Protein AF-A0A9Q0N3Y9-F1 (afdb_monomer)

Secondary structure (DSSP, 8-state):
-HHHHHHHHHHHHHHHHHHHHHHHHHHHHHHHHHHHHHHHHHHHHHHHHHHHHHS-HHHHHHHHHHHHHHHHTT-----S----TT--HHHHHHHHHHHHT----GGG-S---PPPGGG----GGGGGGGG-EEE-SSSEEEEEETT--GGG-EEEEEEEEETTEEEEEEEEE---SSS---EEEEEE---

Organism: NCBI:txid35572

Nearest PDB structures (foldseek):
  7av6-assembly1_A-2  TM=4.000E-01  e=1.308E+00  Halorhodospira halophila
  3nff-assembly1_A  TM=1.942E-01  e=1.500E-01  Nakaseomyces glabratus
  3nfg-assembly3_E  TM=2.025E-01  e=5.499E-01  Nakaseomyces glabratus

Solvent-accessible surface area (backbone atoms only — not comparable to full-atom values): 11941 Å² total; per-residue (Å²): 119,67,70,63,53,53,55,51,51,51,57,51,49,55,52,49,51,61,48,52,54,52,52,52,51,53,53,50,53,53,47,54,54,49,54,54,50,50,55,54,48,54,52,51,51,53,52,50,52,52,47,61,70,64,62,49,60,67,63,53,50,53,49,49,54,50,51,50,51,63,66,45,74,82,59,83,86,80,77,91,71,79,88,62,87,94,62,57,68,66,61,54,51,49,51,50,29,61,72,73,67,47,92,72,58,72,88,76,53,92,76,87,77,82,80,55,85,87,68,68,66,62,57,75,82,58,71,54,51,84,57,50,40,82,44,68,94,63,68,44,43,28,47,37,35,68,77,58,52,63,86,68,40,43,78,47,72,49,77,49,75,57,100,87,49,76,49,76,50,78,47,81,46,82,59,75,101,76,76,93,44,78,48,78,49,80,46,75,64,83,129

Mean predicted aligned error: 19.79 Å

Sequence (191 aa):
MTDFENRMTLMVNDKIAGVEDKVILQVQEQKQVFDKRMDDLEKQINVANAIYANSSTESTDNRIDELERVVRMNELVLSGVPNVVNERLIDILTSIFKAIGFPGNADQIENYFRMPASKNKIPDYYKDAPHFRRIGDGPEYRLEIPHAKLDFTGTYSVIATNCYGEAKAIISLQIYAKGMFFILIVIRIIE

pLDDT: mean 73.19, std 12.37, range [45.22, 94.75]

InterPro domains:
  IPR036179 Immunoglobulin-like domain superfamily [SSF48726] (130-179)

Radius of gyration: 37.02 Å; Cα contacts (8 Å, |Δi|>4): 107; chains: 1; bounding box: 88×34×112 Å

Foldseek 3Di:
DPVVVVVVVVVVVVVVVVVVVVVVVVVVVVVVVVVVVVVVVVVVVVVVVVVVVVPDPPVVVVVVVVVVVVVCPPPDDDPPQDDDPPDDVQVVVQVVCVVVVPPDHSVVDPDDDDDDPVPPPPPVLCVCVVQWDWDDPDQKIKTKRAFDDQSPQAKDKDWDDDPVGIDIDIDGDGDDPDDTDIDMDIDGDDD

Structure (mmCIF, N/CA/C/O backbone):
data_AF-A0A9Q0N3Y9-F1
#
_entry.id   AF-A0A9Q0N3Y9-F1
#
loop_
_atom_site.group_PDB
_atom_site.id
_atom_site.type_symbol
_atom_site.label_atom_id
_atom_site.label_alt_id
_atom_site.label_comp_id
_atom_site.label_asym_id
_atom_site.label_entity_id
_atom_site.label_seq_id
_atom_site.pdbx_PDB_ins_code
_atom_site.Cartn_x
_atom_site.Cartn_y
_atom_site.Cartn_z
_atom_site.occupancy
_atom_site.B_iso_or_equiv
_atom_site.auth_seq_id
_atom_site.auth_comp_id
_atom_site.auth_asym_id
_atom_site.auth_atom_id
_atom_site.pdbx_PDB_model_num
ATOM 1 N N . MET A 1 1 ? -51.434 -18.236 76.044 1.00 58.72 1 MET A N 1
ATOM 2 C CA . MET A 1 1 ? -50.026 -17.980 75.661 1.00 58.72 1 MET A CA 1
ATOM 3 C C . MET A 1 1 ? -49.887 -17.645 74.179 1.00 58.72 1 MET A C 1
ATOM 5 O O . MET A 1 1 ? -49.163 -16.717 73.863 1.00 58.72 1 MET A O 1
ATOM 9 N N . THR A 1 2 ? -50.657 -18.290 73.302 1.00 73.88 2 THR A N 1
ATOM 10 C CA . THR A 1 2 ? -50.600 -18.157 71.834 1.00 73.88 2 THR A CA 1
ATOM 11 C C . THR A 1 2 ? -50.925 -16.772 71.251 1.00 73.88 2 THR A C 1
ATOM 13 O O . THR A 1 2 ? -50.350 -16.390 70.240 1.00 73.88 2 THR A O 1
ATOM 16 N N . ASP A 1 3 ? -51.815 -15.989 71.869 1.00 78.38 3 ASP A N 1
ATOM 17 C CA . ASP A 1 3 ? -52.263 -14.706 71.291 1.00 78.38 3 ASP A CA 1
ATOM 18 C C . ASP A 1 3 ? -51.207 -13.585 71.395 1.00 78.38 3 ASP A C 1
ATOM 20 O O . ASP A 1 3 ? -51.047 -12.760 70.497 1.00 78.38 3 ASP A O 1
ATOM 24 N N . PHE A 1 4 ? -50.416 -13.590 72.472 1.00 80.06 4 PHE A N 1
ATOM 25 C CA . PHE A 1 4 ? -49.324 -12.633 72.666 1.00 80.06 4 PHE A CA 1
ATOM 26 C C . PHE A 1 4 ? -48.150 -12.909 71.718 1.00 80.06 4 PHE A C 1
ATOM 28 O O . PHE A 1 4 ? -47.587 -11.980 71.141 1.00 80.06 4 PHE A O 1
ATOM 35 N N . GLU A 1 5 ? -47.818 -14.186 71.516 1.00 79.75 5 GLU A N 1
ATOM 36 C CA . GLU A 1 5 ? -46.765 -14.615 70.591 1.00 79.75 5 GLU A CA 1
ATOM 37 C C . GLU A 1 5 ? -47.120 -14.250 69.146 1.00 79.75 5 GLU A C 1
ATOM 39 O O . GLU A 1 5 ? -46.317 -13.613 68.472 1.00 79.75 5 GLU A O 1
ATOM 44 N N . ASN A 1 6 ? -48.356 -14.515 68.708 1.00 81.31 6 ASN A N 1
ATOM 45 C CA . ASN A 1 6 ? -48.818 -14.137 67.368 1.00 81.31 6 ASN A CA 1
ATOM 46 C C . ASN A 1 6 ? -48.740 -12.623 67.121 1.00 81.31 6 ASN A C 1
ATOM 48 O O . ASN A 1 6 ? -48.341 -12.178 66.043 1.00 81.31 6 ASN A O 1
ATOM 52 N N . ARG A 1 7 ? -49.088 -11.817 68.129 1.00 83.06 7 ARG A N 1
ATOM 53 C CA . ARG A 1 7 ? -49.070 -10.353 68.036 1.00 83.06 7 ARG A CA 1
ATOM 54 C C . ARG A 1 7 ? -47.645 -9.789 67.999 1.00 83.06 7 ARG A C 1
ATOM 56 O O . ARG A 1 7 ? -47.384 -8.832 67.271 1.00 83.06 7 ARG A O 1
ATOM 63 N N . MET A 1 8 ? -46.721 -10.412 68.731 1.00 82.88 8 MET A N 1
ATOM 64 C CA . MET A 1 8 ? -45.286 -10.122 68.667 1.00 82.88 8 MET A CA 1
ATOM 65 C C . MET A 1 8 ? -44.692 -10.488 67.301 1.00 82.88 8 MET A C 1
ATOM 67 O O . MET A 1 8 ? -43.952 -9.689 66.731 1.00 82.88 8 MET A O 1
ATOM 71 N N . THR A 1 9 ? -45.048 -11.646 66.740 1.00 83.25 9 THR A N 1
ATOM 72 C CA . THR A 1 9 ? -44.583 -12.078 65.413 1.00 83.25 9 THR A CA 1
ATOM 73 C C . THR A 1 9 ? -45.059 -11.138 64.304 1.00 83.25 9 THR A C 1
ATOM 75 O O . THR A 1 9 ? -44.261 -10.756 63.453 1.00 83.25 9 THR A O 1
ATOM 78 N N . LEU A 1 10 ? -46.320 -10.693 64.343 1.00 82.75 10 LEU A N 1
ATOM 79 C CA . LEU A 1 10 ? -46.856 -9.703 63.399 1.00 82.75 10 LEU A CA 1
ATOM 80 C C . LEU A 1 10 ? -46.099 -8.368 63.464 1.00 82.75 10 LEU A C 1
ATOM 82 O O . LEU A 1 10 ? -45.661 -7.864 62.436 1.00 82.75 10 LEU A O 1
ATOM 86 N N . MET A 1 11 ? -45.850 -7.840 64.668 1.00 79.19 11 MET A N 1
ATOM 87 C CA . MET A 1 11 ? -45.079 -6.600 64.839 1.00 79.19 11 MET A CA 1
ATOM 88 C C . MET A 1 11 ? -43.630 -6.705 64.345 1.00 79.19 11 MET A C 1
ATOM 90 O O . MET A 1 11 ? -43.067 -5.716 63.871 1.00 79.19 11 MET A O 1
ATOM 94 N N . VAL A 1 12 ? -43.001 -7.872 64.497 1.00 82.25 12 VAL A N 1
ATOM 95 C CA . VAL A 1 12 ? -41.643 -8.117 63.995 1.00 82.25 12 VAL A CA 1
ATOM 96 C C . VAL A 1 12 ? -41.645 -8.201 62.470 1.00 82.25 12 VAL A C 1
ATOM 98 O O . VAL A 1 12 ? -40.810 -7.559 61.838 1.00 82.25 12 VAL A O 1
ATOM 101 N N . ASN A 1 13 ? -42.609 -8.907 61.880 1.00 80.19 13 ASN A N 1
ATOM 102 C CA . ASN A 1 13 ? -42.725 -9.039 60.429 1.00 80.19 13 ASN A CA 1
ATOM 103 C C . ASN A 1 13 ? -43.018 -7.698 59.743 1.00 80.19 13 ASN A C 1
ATOM 105 O O . ASN A 1 13 ? -42.370 -7.386 58.749 1.00 80.19 13 ASN A O 1
ATOM 109 N N . ASP A 1 14 ? -43.894 -6.862 60.308 1.00 82.75 14 ASP A N 1
ATOM 110 C CA . ASP A 1 14 ? -44.171 -5.519 59.776 1.00 82.75 14 ASP A CA 1
ATOM 111 C C . ASP A 1 14 ? -42.924 -4.619 59.809 1.00 82.75 14 ASP A C 1
ATOM 113 O O . ASP A 1 14 ? -42.666 -3.843 58.886 1.00 82.75 14 ASP A O 1
ATOM 117 N N . LYS A 1 15 ? -42.103 -4.738 60.863 1.00 82.88 15 LYS A N 1
ATOM 118 C CA . LYS A 1 15 ? -40.824 -4.019 60.949 1.00 82.88 15 LYS A CA 1
ATOM 119 C C . LYS A 1 15 ? -39.801 -4.529 59.938 1.00 82.88 15 LYS A C 1
ATOM 121 O O . LYS A 1 15 ? -39.057 -3.713 59.404 1.00 82.88 15 LYS A O 1
ATOM 126 N N . ILE A 1 16 ? -39.745 -5.838 59.694 1.00 80.94 16 ILE A N 1
ATOM 127 C CA . ILE A 1 16 ? -38.842 -6.442 58.705 1.00 80.94 16 ILE A CA 1
ATOM 128 C C . ILE A 1 16 ? -39.247 -6.010 57.292 1.00 80.94 16 ILE A C 1
ATOM 130 O O . ILE A 1 16 ? -38.398 -5.499 56.566 1.00 80.94 16 ILE A O 1
ATOM 134 N N . ALA A 1 17 ? -40.534 -6.085 56.946 1.00 78.56 17 ALA A N 1
ATOM 135 C CA . ALA A 1 17 ? -41.050 -5.642 55.650 1.00 78.56 17 ALA A CA 1
ATOM 136 C C . ALA A 1 17 ? -40.740 -4.156 55.383 1.00 78.56 17 ALA A C 1
ATOM 138 O O . ALA A 1 17 ? -40.231 -3.796 54.324 1.00 78.56 17 ALA A O 1
ATOM 139 N N . GLY A 1 18 ? -40.925 -3.286 56.385 1.00 80.69 18 GLY A N 1
ATOM 140 C CA . GLY A 1 18 ? -40.580 -1.865 56.260 1.00 80.69 18 GLY A CA 1
ATOM 141 C C . GLY A 1 18 ? -39.076 -1.577 56.112 1.00 80.69 18 GLY A C 1
ATOM 142 O O . GLY A 1 18 ? -38.698 -0.505 55.631 1.00 80.69 18 GLY A O 1
ATOM 143 N N . VAL A 1 19 ? -38.204 -2.501 56.531 1.00 83.62 19 VAL A N 1
ATOM 144 C CA . VAL A 1 19 ? -36.752 -2.423 56.300 1.00 83.62 19 VAL A CA 1
ATOM 145 C C . VAL A 1 19 ? -36.405 -2.927 54.899 1.00 83.62 19 VAL A C 1
ATOM 147 O O . VAL A 1 19 ? -35.614 -2.280 54.215 1.00 83.62 19 VAL A O 1
ATOM 150 N N . GLU A 1 20 ? -37.019 -4.022 54.448 1.00 83.50 20 GLU A N 1
ATOM 151 C CA . GLU A 1 20 ? -36.841 -4.569 53.098 1.00 83.50 20 GLU A CA 1
ATOM 152 C C . GLU A 1 20 ? -37.244 -3.557 52.018 1.00 83.50 20 GLU A C 1
ATOM 154 O O . GLU A 1 20 ? -36.450 -3.283 51.118 1.00 83.50 20 GLU A O 1
ATOM 159 N N . ASP A 1 21 ? -38.399 -2.904 52.163 1.00 87.00 21 ASP A N 1
ATOM 160 C CA . ASP A 1 21 ? -38.872 -1.888 51.214 1.00 87.00 21 ASP A CA 1
ATOM 161 C C . ASP A 1 21 ? -37.910 -0.698 51.103 1.00 87.00 21 ASP A C 1
ATOM 163 O O . ASP A 1 21 ? -37.639 -0.203 50.007 1.00 87.00 21 ASP A O 1
ATOM 167 N N . LYS A 1 22 ? -37.334 -0.257 52.230 1.00 85.50 22 LYS A N 1
ATOM 168 C CA . LYS A 1 22 ? -36.335 0.822 52.238 1.00 85.50 22 LYS A CA 1
ATOM 169 C C . LYS A 1 22 ? -35.053 0.424 51.521 1.00 85.50 22 LYS A C 1
ATOM 171 O O . LYS A 1 22 ? -34.510 1.235 50.775 1.00 85.50 22 LYS A O 1
ATOM 176 N N . VAL A 1 23 ? -34.573 -0.801 51.737 1.00 86.81 23 VAL A N 1
ATOM 177 C CA . VAL A 1 23 ? -33.368 -1.315 51.071 1.00 86.81 23 VAL A CA 1
ATOM 178 C C . VAL A 1 23 ? -33.606 -1.449 49.566 1.00 86.81 23 VAL A C 1
ATOM 180 O O . VAL A 1 23 ? -32.755 -1.039 48.778 1.00 86.81 23 VAL A O 1
ATOM 183 N N . ILE A 1 24 ? -34.774 -1.950 49.154 1.00 88.25 24 ILE A N 1
ATOM 184 C CA . ILE A 1 24 ? -35.148 -2.079 47.739 1.00 88.25 24 ILE A CA 1
ATOM 185 C C . ILE A 1 24 ? -35.174 -0.707 47.056 1.00 88.25 24 ILE A C 1
ATOM 187 O O . ILE A 1 24 ? -34.588 -0.555 45.981 1.00 88.25 24 ILE A O 1
ATOM 191 N N . LEU A 1 25 ? -35.786 0.299 47.689 1.00 88.62 25 LEU A N 1
ATOM 192 C CA . LEU A 1 25 ? -35.824 1.665 47.159 1.00 88.62 25 LEU A CA 1
ATOM 193 C C . LEU A 1 25 ? -34.414 2.246 46.990 1.00 88.62 25 LEU A C 1
ATOM 195 O O . LEU A 1 25 ? -34.085 2.787 45.936 1.00 88.62 25 LEU A O 1
ATOM 199 N N . GLN A 1 26 ? -33.552 2.065 47.992 1.00 89.94 26 GLN A N 1
ATOM 200 C CA . GLN A 1 26 ? -32.175 2.559 47.955 1.00 89.94 26 GLN A CA 1
ATOM 201 C C . GLN A 1 26 ? -31.354 1.913 46.830 1.00 89.94 26 GLN A C 1
ATOM 203 O O . GLN A 1 26 ? -30.590 2.588 46.137 1.00 89.94 26 GLN A O 1
ATOM 208 N N . VAL A 1 27 ? -31.524 0.606 46.619 1.00 89.06 27 VAL A N 1
ATOM 209 C CA . VAL A 1 27 ? -30.857 -0.128 45.535 1.00 89.06 27 VAL A CA 1
ATOM 210 C C . VAL A 1 27 ? -31.372 0.326 44.165 1.00 89.06 27 VAL A C 1
ATOM 212 O O . VAL A 1 27 ? -30.582 0.462 43.230 1.00 89.06 27 VAL A O 1
ATOM 215 N N . GLN A 1 28 ? -32.670 0.610 44.030 1.00 87.31 28 GLN A N 1
ATOM 216 C CA . GLN A 1 28 ? -33.248 1.126 42.784 1.00 87.31 28 GLN A CA 1
ATOM 217 C C . GLN A 1 28 ? -32.745 2.531 42.441 1.00 87.31 28 GLN A C 1
ATOM 219 O O . GLN A 1 28 ? -32.405 2.786 41.284 1.00 87.31 28 GLN A O 1
ATOM 224 N N . GLU A 1 29 ? -32.637 3.421 43.429 1.00 91.19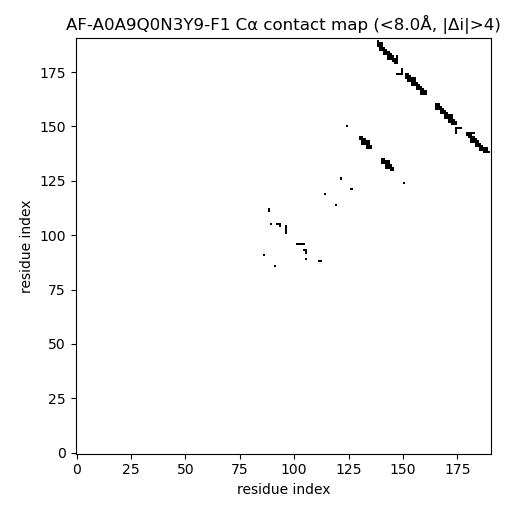 29 GLU A N 1
ATOM 225 C CA . GLU A 1 29 ? -32.069 4.759 43.237 1.00 91.19 29 GLU A CA 1
ATOM 226 C C . GLU A 1 29 ? -30.602 4.682 42.802 1.00 91.19 29 GLU A C 1
ATOM 228 O O . GLU A 1 29 ? -30.208 5.321 41.825 1.00 91.19 29 GLU A O 1
ATOM 233 N N . GLN A 1 30 ? -29.793 3.844 43.460 1.00 89.06 30 GLN A N 1
ATOM 234 C CA . GLN A 1 30 ? -28.396 3.653 43.062 1.00 89.06 30 GLN A CA 1
ATOM 235 C C . GLN A 1 30 ? -28.264 3.079 41.652 1.00 89.06 30 GLN A C 1
ATOM 237 O O . GLN A 1 30 ? -27.389 3.510 40.897 1.00 89.06 30 GLN A O 1
ATOM 242 N N . LYS A 1 31 ? -29.151 2.156 41.270 1.00 90.81 31 LYS A N 1
ATOM 243 C CA . LYS A 1 31 ? -29.181 1.602 39.918 1.00 90.81 31 LYS A CA 1
ATOM 244 C C . LYS A 1 31 ? -29.478 2.681 38.873 1.00 90.81 31 LYS A C 1
ATOM 246 O O . LYS A 1 31 ? -28.732 2.792 37.908 1.00 90.81 31 LYS A O 1
ATOM 251 N N . GLN A 1 32 ? -30.480 3.533 39.099 1.00 89.81 32 GLN A N 1
ATOM 252 C CA . GLN A 1 32 ? -30.791 4.637 38.179 1.00 89.81 32 GLN A CA 1
ATOM 253 C C . GLN A 1 32 ? -29.627 5.624 38.025 1.00 89.81 32 GLN A C 1
ATOM 255 O O . GLN A 1 32 ? -29.354 6.103 36.924 1.00 89.81 32 GLN A O 1
ATOM 260 N N . VAL A 1 33 ? -28.924 5.928 39.119 1.00 93.06 33 VAL A N 1
ATOM 261 C CA . VAL A 1 33 ? -27.735 6.793 39.085 1.00 93.06 33 VAL A CA 1
ATOM 262 C C . VAL A 1 33 ? -26.618 6.156 38.257 1.00 93.06 33 VAL A C 1
ATOM 264 O O . VAL A 1 33 ? -25.943 6.854 37.497 1.00 93.06 33 VAL A O 1
ATOM 267 N N . PHE A 1 34 ? -26.424 4.844 38.391 1.00 91.31 34 PHE A N 1
ATOM 268 C CA . PHE A 1 34 ? -25.410 4.112 37.641 1.00 91.31 34 PHE A CA 1
ATOM 269 C C . PHE A 1 34 ? -25.741 4.051 36.146 1.00 91.31 34 PHE A C 1
ATOM 271 O O . PHE A 1 34 ? -24.882 4.377 35.330 1.00 91.31 34 PHE A O 1
ATOM 278 N N . ASP A 1 35 ? -26.991 3.737 35.799 1.00 91.88 35 ASP A N 1
ATOM 279 C CA . ASP A 1 35 ? -27.466 3.673 34.413 1.00 91.88 35 ASP A CA 1
ATOM 280 C C . ASP A 1 35 ? -27.277 5.027 33.709 1.00 91.88 35 ASP A C 1
ATOM 282 O O . ASP A 1 35 ? -26.688 5.106 32.633 1.00 91.88 35 ASP A O 1
ATOM 286 N N . LYS A 1 36 ? -27.645 6.129 34.375 1.00 93.94 36 LYS A N 1
ATOM 287 C CA . LYS A 1 36 ? -27.431 7.482 33.840 1.00 93.94 36 LYS A CA 1
ATOM 288 C C . LYS A 1 36 ? -25.949 7.799 33.612 1.00 93.94 36 LYS A C 1
ATOM 290 O O . LYS A 1 36 ? -25.593 8.463 32.642 1.00 93.94 36 LYS A O 1
ATOM 295 N N . ARG A 1 37 ? -25.072 7.338 34.508 1.00 93.62 37 ARG A N 1
ATOM 296 C CA . ARG A 1 37 ? -23.625 7.562 34.397 1.00 93.62 37 ARG A CA 1
ATOM 297 C C . ARG A 1 37 ? -23.001 6.734 33.273 1.00 93.62 37 ARG A C 1
ATOM 299 O O . ARG A 1 37 ? -22.055 7.208 32.648 1.00 93.62 37 ARG A O 1
ATOM 306 N N . MET A 1 38 ? -23.532 5.541 33.011 1.00 92.75 38 MET A N 1
ATOM 307 C CA . MET A 1 38 ? -23.137 4.711 31.872 1.00 92.75 38 MET A CA 1
ATOM 308 C C . MET A 1 38 ? -23.522 5.363 30.542 1.00 92.75 38 MET A C 1
ATOM 310 O O . MET A 1 38 ? -22.664 5.475 29.670 1.00 92.75 38 MET A O 1
ATOM 314 N N . ASP A 1 39 ? -24.739 5.898 30.428 1.00 94.56 39 ASP A N 1
ATOM 315 C CA . ASP A 1 39 ? -25.176 6.636 29.234 1.00 94.56 39 ASP A CA 1
ATOM 316 C C . ASP A 1 39 ? -24.284 7.855 28.943 1.00 94.56 39 ASP A C 1
ATOM 318 O O . ASP A 1 39 ? -23.928 8.134 27.794 1.00 94.56 39 ASP A O 1
ATOM 322 N N . ASP A 1 40 ? -23.908 8.606 29.982 1.00 94.75 40 ASP A N 1
ATOM 323 C CA . ASP A 1 40 ? -23.028 9.767 29.831 1.00 94.75 40 ASP A CA 1
ATOM 324 C C . ASP A 1 40 ? -21.604 9.357 29.418 1.00 94.75 40 ASP A C 1
ATOM 326 O O . ASP A 1 40 ? -20.978 10.039 28.600 1.00 94.75 40 ASP A O 1
ATOM 330 N N . LEU A 1 41 ? -21.099 8.228 29.928 1.00 93.00 41 LEU A N 1
ATOM 331 C CA . LEU A 1 41 ? -19.805 7.669 29.528 1.00 93.00 41 LEU A CA 1
ATOM 332 C C . LEU A 1 41 ? -19.814 7.190 28.073 1.00 93.00 41 LEU A C 1
ATOM 334 O O . LEU A 1 41 ? -18.876 7.491 27.336 1.00 93.00 41 LEU A O 1
ATOM 338 N N . GLU A 1 42 ? -20.870 6.509 27.626 1.00 93.31 42 GLU A N 1
ATOM 339 C CA . GLU A 1 42 ? -21.001 6.083 26.228 1.00 93.31 42 GLU A CA 1
ATOM 340 C C . GLU A 1 42 ? -21.026 7.278 25.273 1.00 93.31 42 GLU A C 1
ATOM 342 O O . GLU A 1 42 ? -20.346 7.275 24.243 1.00 93.31 42 GLU A O 1
ATOM 347 N N . LYS A 1 43 ? -21.739 8.351 25.635 1.00 92.69 43 LYS A N 1
ATOM 348 C CA . LYS A 1 43 ? -21.726 9.598 24.857 1.00 92.69 43 LYS A CA 1
ATOM 349 C C . LYS A 1 43 ? -20.327 10.200 24.777 1.00 92.69 43 LYS A C 1
ATOM 351 O O . LYS A 1 43 ? -19.913 10.607 23.693 1.00 92.69 43 LYS A O 1
ATOM 356 N N . GLN A 1 44 ? -19.584 10.234 25.884 1.00 92.00 44 GLN A N 1
ATOM 357 C CA . GLN A 1 44 ? -18.209 10.744 25.890 1.00 92.00 44 GLN A CA 1
ATOM 358 C C . GLN A 1 44 ? -17.271 9.895 25.025 1.00 92.00 44 GLN A C 1
ATOM 360 O O . GLN A 1 44 ? -16.478 10.456 24.270 1.00 92.00 44 GLN A O 1
ATOM 365 N N . ILE A 1 45 ? -17.391 8.565 25.078 1.00 91.56 45 ILE A N 1
ATOM 366 C CA . ILE A 1 45 ? -16.609 7.647 24.237 1.00 91.56 45 ILE A CA 1
ATOM 367 C C . ILE A 1 45 ? -16.912 7.887 22.757 1.00 91.56 45 ILE A C 1
ATOM 369 O O . ILE A 1 45 ? -15.990 7.992 21.951 1.00 91.56 45 ILE A O 1
ATOM 373 N N . ASN A 1 46 ? -18.184 8.037 22.391 1.00 88.62 46 ASN A N 1
ATOM 374 C CA . ASN A 1 46 ? -18.574 8.286 21.004 1.00 88.62 46 ASN A CA 1
ATOM 375 C C . ASN A 1 46 ? -18.050 9.632 20.487 1.00 88.62 46 ASN A C 1
ATOM 377 O O . ASN A 1 46 ? -17.556 9.704 19.362 1.00 88.62 46 ASN A O 1
ATOM 381 N N . VAL A 1 47 ? -18.088 10.681 21.314 1.00 89.19 47 VAL A N 1
ATOM 382 C CA . VAL A 1 47 ? -17.496 11.984 20.975 1.00 89.19 47 VAL A CA 1
ATOM 383 C C . VAL A 1 47 ? -15.978 11.871 20.818 1.00 89.19 47 VAL A C 1
ATOM 385 O O . VAL A 1 47 ? -15.436 12.371 19.835 1.00 89.19 47 VAL A O 1
ATOM 388 N N . ALA A 1 48 ? -15.289 11.180 21.730 1.00 82.88 48 ALA A N 1
ATOM 389 C CA . ALA A 1 48 ? -13.848 10.968 21.634 1.00 82.88 48 ALA A CA 1
ATOM 390 C C . ALA A 1 48 ? -13.475 10.190 20.362 1.00 82.88 48 ALA A C 1
ATOM 392 O O . ALA A 1 48 ? -12.600 10.624 19.619 1.00 82.88 48 ALA A O 1
ATOM 393 N N . ASN A 1 49 ? -14.182 9.100 20.056 1.00 82.75 49 ASN A N 1
ATOM 394 C CA . ASN A 1 49 ? -13.960 8.305 18.846 1.00 82.75 49 ASN A CA 1
ATOM 395 C C . ASN A 1 49 ? -14.211 9.113 17.567 1.00 82.75 49 ASN A C 1
ATOM 397 O O . ASN A 1 49 ? -13.442 9.000 16.617 1.00 82.75 49 ASN A O 1
ATOM 401 N N . ALA A 1 50 ? -15.239 9.966 17.549 1.00 79.81 50 ALA A N 1
ATOM 402 C CA . ALA A 1 50 ? -15.484 10.871 16.431 1.00 79.81 50 ALA A CA 1
ATOM 403 C C . ALA A 1 50 ? -14.354 11.901 16.270 1.00 79.81 50 ALA A C 1
ATOM 405 O O . ALA A 1 50 ? -13.964 12.209 15.147 1.00 79.81 50 ALA A O 1
ATOM 406 N N . ILE A 1 51 ? -13.791 12.411 17.370 1.00 78.56 51 ILE A N 1
ATOM 407 C CA . ILE A 1 51 ? -12.627 13.307 17.326 1.00 78.56 51 ILE A CA 1
ATOM 408 C C . ILE A 1 51 ? -11.402 12.568 16.783 1.00 78.56 51 ILE A C 1
ATOM 410 O O . ILE A 1 51 ? -10.755 13.100 15.890 1.00 78.56 51 ILE A O 1
ATOM 414 N N . TYR A 1 52 ? -11.115 11.346 17.243 1.00 66.06 52 TYR A N 1
ATOM 415 C CA . TYR A 1 52 ? -9.987 10.548 16.742 1.00 66.06 52 TYR A CA 1
ATOM 416 C C . TYR A 1 52 ? -10.128 10.173 15.262 1.00 66.06 52 TYR A C 1
ATOM 418 O O . TYR A 1 52 ? -9.145 10.206 14.527 1.00 66.06 52 TYR A O 1
ATOM 426 N N . ALA A 1 53 ? -11.342 9.855 14.808 1.00 66.69 53 ALA A N 1
ATOM 427 C CA . ALA A 1 53 ? -11.613 9.574 13.400 1.00 66.69 53 ALA A CA 1
ATOM 428 C C . ALA A 1 53 ? -11.471 10.828 12.516 1.00 66.69 53 ALA A C 1
ATOM 430 O O . ALA A 1 53 ? -11.028 10.731 11.376 1.00 66.69 53 ALA A O 1
ATOM 431 N N . ASN A 1 54 ? -11.812 12.008 13.047 1.00 62.56 54 ASN A N 1
ATOM 432 C CA . ASN A 1 54 ? -11.749 13.280 12.321 1.00 62.56 54 ASN A CA 1
ATOM 433 C C . ASN A 1 54 ? -10.409 14.014 12.482 1.00 62.56 54 ASN A C 1
ATOM 435 O O . ASN A 1 54 ? -10.106 14.909 11.693 1.00 62.56 54 ASN A O 1
ATOM 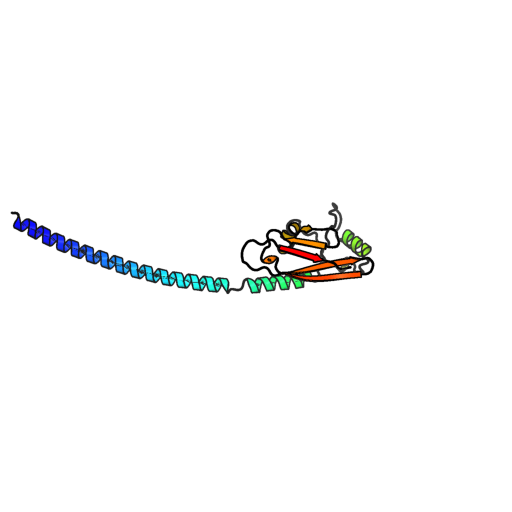439 N N . SER A 1 55 ? -9.570 13.637 13.451 1.00 57.69 55 SER A N 1
ATOM 440 C CA . SER A 1 55 ? -8.182 14.091 13.570 1.00 57.69 55 SER A CA 1
ATOM 441 C C . SER A 1 55 ? -7.280 13.370 12.561 1.00 57.69 55 SER A C 1
ATOM 443 O O . SER A 1 55 ? -6.260 12.799 12.920 1.00 57.69 55 SER A O 1
ATOM 445 N N . SER A 1 56 ? -7.685 13.397 11.290 1.00 54.84 56 SER A N 1
ATOM 446 C CA . SER A 1 56 ? -6.831 13.679 10.138 1.00 54.84 56 SER A CA 1
ATOM 447 C C . SER A 1 56 ? -5.443 13.012 10.129 1.00 54.84 56 SER A C 1
ATOM 449 O O . SER A 1 56 ? -4.432 13.690 9.939 1.00 54.84 56 SER A O 1
ATOM 451 N N . THR A 1 57 ? -5.385 11.686 10.244 1.00 54.78 57 THR A N 1
ATOM 452 C CA . THR A 1 57 ? -4.227 10.923 9.744 1.00 54.78 57 THR A CA 1
ATOM 453 C C . THR A 1 57 ? -4.144 11.022 8.219 1.00 54.78 57 THR A C 1
ATOM 455 O O . THR A 1 57 ? -3.067 11.168 7.660 1.00 54.78 57 THR A O 1
ATOM 458 N N . GLU A 1 58 ? -5.294 11.101 7.545 1.00 54.84 58 GLU A N 1
ATOM 459 C CA . GLU A 1 58 ? -5.391 11.175 6.085 1.00 54.84 58 GLU A CA 1
ATOM 460 C C . GLU A 1 58 ? -4.714 12.428 5.499 1.00 54.84 58 GLU A C 1
ATOM 462 O O . GLU A 1 58 ? -4.018 12.342 4.493 1.00 54.84 58 GLU A O 1
ATOM 467 N N . SER A 1 59 ? -4.843 13.605 6.130 1.00 59.03 59 SER A N 1
ATOM 468 C CA . SER A 1 59 ? -4.180 14.820 5.620 1.00 59.03 59 SER A CA 1
ATOM 469 C C . SER A 1 59 ? -2.695 14.899 5.985 1.00 59.03 59 SER A C 1
ATOM 471 O O . SER A 1 59 ? -1.926 15.496 5.235 1.00 59.03 59 SER A O 1
ATOM 473 N N . THR A 1 60 ? -2.242 14.254 7.064 1.00 59.09 60 THR A N 1
ATOM 474 C CA . THR A 1 60 ? -0.800 14.141 7.334 1.00 59.09 60 THR A CA 1
ATOM 475 C C . THR A 1 60 ? -0.129 13.114 6.433 1.00 59.09 60 THR A C 1
ATOM 477 O O . THR A 1 60 ? 0.952 13.401 5.928 1.00 59.09 60 THR A O 1
ATOM 480 N N . ASP A 1 61 ? -0.779 11.983 6.164 1.00 61.25 61 ASP A N 1
ATOM 481 C CA . ASP A 1 61 ? -0.242 10.923 5.306 1.00 61.25 61 ASP A CA 1
ATOM 482 C C . ASP A 1 61 ? -0.177 11.388 3.848 1.00 61.25 61 ASP A C 1
ATOM 484 O O . ASP A 1 61 ? 0.877 11.300 3.225 1.00 61.25 61 ASP A O 1
ATOM 488 N N . ASN A 1 62 ? -1.227 12.051 3.348 1.00 64.44 62 ASN A N 1
ATOM 489 C CA . ASN A 1 62 ? -1.203 12.666 2.017 1.00 64.44 62 ASN A CA 1
ATOM 490 C C . ASN A 1 62 ? -0.091 13.721 1.876 1.00 64.44 62 ASN A C 1
ATOM 492 O O . ASN A 1 62 ? 0.534 13.838 0.823 1.00 64.44 62 ASN A O 1
ATOM 496 N N . ARG A 1 63 ? 0.187 14.489 2.940 1.00 68.06 63 ARG A N 1
ATOM 497 C CA . ARG A 1 63 ? 1.284 15.470 2.944 1.00 68.06 63 ARG A CA 1
ATOM 498 C C . ARG A 1 63 ? 2.653 14.804 2.988 1.00 68.06 63 ARG A C 1
ATOM 500 O O . ARG A 1 63 ? 3.584 15.329 2.385 1.00 68.06 63 ARG A O 1
ATOM 507 N N . ILE A 1 64 ? 2.791 13.688 3.700 1.00 70.56 64 ILE A N 1
ATOM 508 C CA . ILE A 1 64 ? 4.023 12.894 3.712 1.00 70.56 64 ILE A CA 1
ATOM 509 C C . ILE A 1 64 ? 4.269 12.324 2.317 1.00 70.56 64 ILE A C 1
ATOM 511 O O . ILE A 1 64 ? 5.364 12.504 1.795 1.00 70.56 64 ILE A O 1
ATOM 515 N N . ASP A 1 65 ? 3.254 11.749 1.678 1.00 69.50 65 ASP A N 1
ATOM 516 C CA . ASP A 1 65 ? 3.359 11.207 0.322 1.00 69.50 65 ASP A CA 1
ATOM 517 C C . ASP A 1 65 ? 3.710 12.290 -0.707 1.00 69.50 65 ASP A C 1
ATOM 519 O O . ASP A 1 65 ? 4.557 12.083 -1.579 1.00 69.50 65 ASP A O 1
ATOM 523 N N . GLU A 1 66 ? 3.108 13.477 -0.598 1.00 71.62 66 GLU A N 1
ATOM 524 C CA . GLU A 1 66 ? 3.430 14.613 -1.462 1.00 71.62 66 GLU A CA 1
ATOM 525 C C . GLU A 1 66 ? 4.877 15.088 -1.260 1.00 71.62 66 GLU A C 1
ATOM 527 O O . GLU A 1 66 ? 5.603 15.298 -2.236 1.00 71.62 66 GLU A O 1
ATOM 532 N N . LEU A 1 67 ? 5.328 15.203 -0.007 1.00 68.06 67 LEU A N 1
ATOM 533 C CA . LEU A 1 67 ? 6.706 15.573 0.315 1.00 68.06 67 LEU A CA 1
ATOM 534 C C . LEU A 1 67 ? 7.702 14.507 -0.147 1.00 68.06 67 LEU A C 1
ATOM 536 O O . LEU A 1 67 ? 8.728 14.855 -0.729 1.00 68.06 67 LEU A O 1
ATOM 540 N N . GLU A 1 68 ? 7.399 13.222 0.038 1.00 72.12 68 GLU A N 1
ATOM 541 C CA . GLU A 1 68 ? 8.210 12.133 -0.500 1.00 72.12 68 GLU A CA 1
ATOM 542 C C . GLU A 1 68 ? 8.282 12.213 -2.023 1.00 72.12 68 GLU A C 1
ATOM 544 O O . GLU A 1 68 ? 9.366 12.085 -2.589 1.00 72.12 68 GLU A O 1
ATOM 549 N N . ARG A 1 69 ? 7.165 12.488 -2.705 1.00 69.94 69 ARG A N 1
ATOM 550 C CA . ARG A 1 69 ? 7.158 12.639 -4.162 1.00 69.94 69 ARG A CA 1
ATOM 551 C C . ARG A 1 69 ? 8.081 13.766 -4.611 1.00 69.94 69 ARG A C 1
ATOM 553 O O . ARG A 1 69 ? 8.848 13.569 -5.548 1.00 69.94 69 ARG A O 1
ATOM 560 N N . VAL A 1 70 ? 8.022 14.922 -3.949 1.00 66.19 70 VAL A N 1
ATOM 561 C CA . VAL A 1 70 ? 8.867 16.086 -4.261 1.00 66.19 70 VAL A CA 1
ATOM 562 C C . VAL A 1 70 ? 10.344 15.784 -3.997 1.00 66.19 70 VAL A C 1
ATOM 564 O O . VAL A 1 70 ? 11.185 16.108 -4.833 1.00 66.19 70 VAL A O 1
ATOM 567 N N . VAL A 1 71 ? 10.667 15.110 -2.890 1.00 65.50 71 VAL A N 1
ATOM 568 C CA . VAL A 1 71 ? 12.047 14.715 -2.557 1.00 65.50 71 VAL A CA 1
ATOM 569 C C . VAL A 1 71 ? 12.598 13.697 -3.563 1.00 65.50 71 VAL A C 1
ATOM 571 O O . VAL A 1 71 ? 13.758 13.796 -3.960 1.00 65.50 71 VAL A O 1
ATOM 574 N N . ARG A 1 72 ? 11.769 12.760 -4.039 1.00 67.19 72 ARG A N 1
ATOM 575 C CA . ARG A 1 72 ? 12.173 11.730 -5.010 1.00 67.19 72 ARG A CA 1
ATOM 576 C C . ARG A 1 72 ? 12.256 12.221 -6.458 1.00 67.19 72 ARG A C 1
ATOM 578 O O . ARG A 1 72 ? 12.769 11.483 -7.291 1.00 67.19 72 ARG A O 1
ATOM 585 N N . MET A 1 73 ? 11.800 13.436 -6.795 1.00 69.81 73 MET A N 1
ATOM 586 C CA . MET A 1 73 ? 11.860 13.937 -8.186 1.00 69.81 73 MET A CA 1
ATOM 587 C C . MET A 1 73 ? 13.286 13.983 -8.751 1.00 69.81 73 MET A C 1
ATOM 589 O O . MET A 1 73 ? 13.460 13.856 -9.959 1.00 69.81 73 MET A O 1
ATOM 593 N N . ASN A 1 74 ? 14.288 14.123 -7.882 1.00 66.75 74 ASN A N 1
ATOM 594 C CA . ASN A 1 74 ? 15.703 14.118 -8.254 1.00 66.75 74 ASN A CA 1
ATOM 595 C C . ASN A 1 74 ? 16.430 12.836 -7.804 1.00 66.75 74 ASN A C 1
ATOM 597 O O . ASN A 1 74 ? 17.656 12.767 -7.882 1.00 66.75 74 ASN A O 1
ATOM 601 N N . GLU A 1 75 ? 15.701 11.822 -7.323 1.00 74.12 75 GLU A N 1
ATOM 602 C CA . GLU A 1 75 ? 16.267 10.526 -6.950 1.00 74.12 75 GLU A CA 1
ATOM 603 C C . GLU A 1 75 ? 16.254 9.586 -8.163 1.00 74.12 75 GLU A C 1
ATOM 605 O O . GLU A 1 75 ? 15.214 9.330 -8.769 1.00 74.12 75 GLU A O 1
ATOM 610 N N . LEU A 1 76 ? 17.417 9.028 -8.503 1.00 73.50 76 LEU A N 1
ATOM 611 C CA . LEU A 1 76 ? 17.544 7.987 -9.518 1.00 73.50 76 LEU A CA 1
ATOM 612 C C . LEU A 1 76 ? 17.827 6.646 -8.840 1.00 73.50 76 LEU A C 1
ATOM 614 O O . LEU A 1 76 ? 18.901 6.438 -8.273 1.00 73.50 76 LEU A O 1
ATOM 618 N N . VAL A 1 77 ? 16.878 5.715 -8.932 1.00 76.50 77 VAL A N 1
ATOM 619 C CA . VAL A 1 77 ? 17.033 4.360 -8.389 1.00 76.50 77 VAL A CA 1
ATOM 620 C C . VAL A 1 77 ? 17.517 3.417 -9.486 1.00 76.50 77 VAL A C 1
ATOM 622 O O . VAL A 1 77 ? 16.819 3.172 -10.468 1.00 76.50 77 VAL A O 1
ATOM 625 N N . LEU A 1 78 ? 18.709 2.852 -9.298 1.00 72.25 78 LEU A N 1
ATOM 626 C CA . LEU A 1 78 ? 19.290 1.858 -10.199 1.00 72.25 78 LEU A CA 1
ATOM 627 C C . LEU A 1 78 ? 19.083 0.453 -9.624 1.00 72.25 78 LEU A C 1
ATOM 629 O O . LEU A 1 78 ? 19.648 0.100 -8.587 1.00 72.25 78 LEU A O 1
ATOM 633 N N . SER A 1 79 ? 18.269 -0.358 -10.297 1.00 77.00 79 SER A N 1
ATOM 634 C CA . SER A 1 79 ? 18.020 -1.756 -9.935 1.00 77.00 79 SER A CA 1
ATOM 635 C C . SER A 1 79 ? 18.903 -2.713 -10.745 1.00 77.00 79 SER A C 1
ATOM 637 O O . SER A 1 79 ? 19.419 -2.368 -11.805 1.00 77.00 79 SER A O 1
ATOM 639 N N . GLY A 1 80 ? 19.134 -3.921 -10.219 1.00 69.44 80 GLY A N 1
ATOM 640 C CA . GLY A 1 80 ? 19.932 -4.951 -10.903 1.00 69.44 80 GLY A CA 1
ATOM 641 C C . GLY A 1 80 ? 21.448 -4.720 -10.897 1.00 69.44 80 GLY A C 1
ATOM 642 O O . GLY A 1 80 ? 22.176 -5.484 -11.522 1.00 69.44 80 GLY A O 1
ATOM 643 N N . VAL A 1 81 ? 21.937 -3.707 -10.175 1.00 73.81 81 VAL A N 1
ATOM 644 C CA . VAL A 1 81 ? 23.372 -3.418 -10.053 1.00 73.81 81 VAL A CA 1
ATOM 645 C C . VAL A 1 81 ? 24.053 -4.500 -9.199 1.00 73.81 81 VAL A C 1
ATOM 647 O O . VAL A 1 81 ? 23.765 -4.577 -7.996 1.00 73.81 81 VAL A O 1
ATOM 650 N N . PRO A 1 82 ? 24.978 -5.306 -9.764 1.00 72.25 82 PRO A N 1
ATOM 651 C CA . PRO A 1 82 ? 25.666 -6.366 -9.033 1.00 72.25 82 PRO A CA 1
ATOM 652 C C . PRO A 1 82 ? 26.348 -5.831 -7.775 1.00 72.25 82 PRO A C 1
ATOM 654 O O . PRO A 1 82 ? 26.856 -4.707 -7.755 1.00 72.25 82 PRO A O 1
ATOM 657 N N . ASN A 1 83 ? 26.346 -6.623 -6.705 1.00 76.06 83 ASN A N 1
ATOM 658 C CA . ASN A 1 83 ? 27.069 -6.284 -5.486 1.00 76.06 83 ASN A CA 1
ATOM 659 C C . ASN A 1 83 ? 28.467 -6.905 -5.539 1.00 76.06 83 ASN A C 1
ATOM 661 O O . ASN A 1 83 ? 28.639 -8.073 -5.195 1.00 76.06 83 ASN A O 1
ATOM 665 N N . VAL A 1 84 ? 29.447 -6.137 -6.008 1.00 78.62 84 VAL A N 1
ATOM 666 C CA . VAL A 1 84 ? 30.844 -6.572 -6.068 1.00 78.62 84 VAL A CA 1
ATOM 667 C C . VAL A 1 84 ? 31.556 -6.148 -4.786 1.00 78.62 84 VAL A C 1
ATOM 669 O O . VAL A 1 84 ? 31.470 -5.001 -4.343 1.00 78.62 84 VAL A O 1
ATOM 672 N N . VAL A 1 85 ? 32.255 -7.095 -4.166 1.00 74.38 85 VAL A N 1
ATOM 673 C CA . VAL A 1 85 ? 33.016 -6.859 -2.935 1.00 74.38 85 VAL A CA 1
ATOM 674 C C . VAL A 1 85 ? 34.163 -5.886 -3.227 1.00 74.38 85 VAL A C 1
ATOM 676 O O . VAL A 1 85 ? 34.913 -6.090 -4.176 1.00 74.38 85 VAL A O 1
ATOM 679 N N . ASN A 1 86 ? 34.315 -4.854 -2.390 1.00 77.50 86 ASN A N 1
ATOM 680 C CA . ASN A 1 86 ? 35.340 -3.800 -2.491 1.00 77.50 86 ASN A CA 1
ATOM 681 C C . ASN A 1 86 ? 35.245 -2.871 -3.716 1.00 77.50 86 ASN A C 1
ATOM 683 O O . ASN A 1 86 ? 36.186 -2.127 -3.988 1.00 77.50 86 ASN A O 1
ATOM 687 N N . GLU A 1 87 ? 34.126 -2.866 -4.438 1.00 76.62 87 GLU A N 1
ATOM 688 C CA . GLU A 1 87 ? 33.926 -1.935 -5.549 1.00 76.62 87 GLU A CA 1
ATOM 689 C C . GLU A 1 87 ? 33.395 -0.580 -5.054 1.00 76.62 87 GLU A C 1
ATOM 691 O O . GLU A 1 87 ? 32.505 -0.509 -4.199 1.00 76.62 87 GLU A O 1
ATOM 696 N N . ARG A 1 88 ? 33.937 0.522 -5.588 1.00 83.44 88 ARG A N 1
ATOM 697 C CA . ARG A 1 88 ? 33.469 1.869 -5.242 1.00 83.44 88 ARG A CA 1
ATOM 698 C C . ARG A 1 88 ? 32.242 2.204 -6.080 1.00 83.44 88 ARG A C 1
ATOM 700 O O . ARG A 1 88 ? 32.276 2.128 -7.304 1.00 83.44 88 ARG A O 1
ATOM 707 N N . LEU A 1 89 ? 31.176 2.663 -5.427 1.00 81.31 89 LEU A N 1
ATOM 708 C CA . LEU A 1 89 ? 29.925 3.040 -6.098 1.00 81.31 89 LEU A CA 1
ATOM 709 C C . LEU A 1 89 ? 30.114 4.084 -7.203 1.00 81.31 89 LEU A C 1
ATOM 711 O O . LEU A 1 89 ? 29.417 4.039 -8.211 1.00 81.31 89 LEU A O 1
ATOM 715 N N . ILE A 1 90 ? 31.085 4.980 -7.038 1.00 83.50 90 ILE A N 1
ATOM 716 C CA . ILE A 1 90 ? 31.389 6.018 -8.020 1.00 83.50 90 ILE A CA 1
ATOM 717 C C . ILE A 1 90 ? 31.881 5.447 -9.358 1.00 83.50 90 ILE A C 1
ATOM 719 O O . ILE A 1 90 ? 31.512 5.950 -10.418 1.00 83.50 90 ILE A O 1
ATOM 723 N N . ASP A 1 91 ? 32.649 4.355 -9.325 1.00 84.94 91 ASP A N 1
ATOM 724 C CA . ASP A 1 91 ? 33.187 3.710 -10.527 1.00 84.94 91 ASP A CA 1
ATOM 725 C C . ASP A 1 91 ? 32.064 2.987 -11.290 1.00 84.94 91 ASP A C 1
ATOM 727 O O . ASP A 1 91 ? 31.991 3.040 -12.522 1.00 84.94 91 ASP A O 1
ATOM 731 N N . ILE A 1 92 ? 31.125 2.390 -10.546 1.00 81.81 92 ILE A N 1
ATOM 732 C CA . ILE A 1 92 ? 29.913 1.767 -11.089 1.00 81.81 92 ILE A CA 1
ATOM 733 C C . ILE A 1 92 ? 29.033 2.822 -11.766 1.00 81.81 92 ILE A C 1
ATOM 735 O O . ILE A 1 92 ? 28.642 2.646 -12.917 1.00 81.81 92 ILE A O 1
ATOM 739 N N . LEU A 1 93 ? 28.749 3.934 -11.080 1.00 81.88 93 LEU A N 1
ATOM 740 C CA . LEU A 1 93 ? 27.921 5.020 -11.616 1.00 81.88 93 LEU A CA 1
ATOM 741 C C . LEU A 1 93 ? 28.534 5.618 -12.883 1.00 81.88 93 LEU A C 1
ATOM 743 O O . LEU A 1 93 ? 27.839 5.774 -13.884 1.00 81.88 93 LEU A O 1
ATOM 747 N N . THR A 1 94 ? 29.845 5.863 -12.874 1.00 83.88 94 THR A N 1
ATOM 748 C CA . THR A 1 94 ? 30.580 6.364 -14.044 1.00 83.88 94 THR A CA 1
ATOM 749 C C . THR A 1 94 ? 30.476 5.397 -15.226 1.00 83.88 94 THR A C 1
ATOM 751 O O . THR A 1 94 ? 30.246 5.811 -16.364 1.00 83.88 94 THR A O 1
ATOM 754 N N . SER A 1 95 ? 30.598 4.094 -14.962 1.00 83.25 95 SER A N 1
ATOM 755 C CA . SER A 1 95 ? 30.472 3.053 -15.987 1.00 83.25 95 SER A CA 1
ATOM 756 C C . SER A 1 95 ? 29.056 2.979 -16.563 1.00 83.25 95 SER A C 1
ATOM 758 O O . SER A 1 95 ? 28.897 2.870 -17.779 1.00 83.25 95 SER A O 1
ATOM 760 N N . ILE A 1 96 ? 28.030 3.095 -15.714 1.00 81.12 96 ILE A N 1
ATOM 761 C CA . ILE A 1 96 ? 26.621 3.106 -16.127 1.00 81.12 96 ILE A CA 1
ATOM 762 C C . ILE A 1 96 ? 26.316 4.346 -16.968 1.00 81.12 96 ILE A C 1
ATOM 764 O O . ILE A 1 96 ? 25.784 4.204 -18.065 1.00 81.12 96 ILE A O 1
ATOM 768 N N . PHE A 1 97 ? 26.689 5.543 -16.507 1.00 83.69 97 PHE A N 1
ATOM 769 C CA . PHE A 1 97 ? 26.460 6.795 -17.238 1.00 83.69 97 PHE A CA 1
ATOM 770 C C . PHE A 1 97 ? 27.102 6.769 -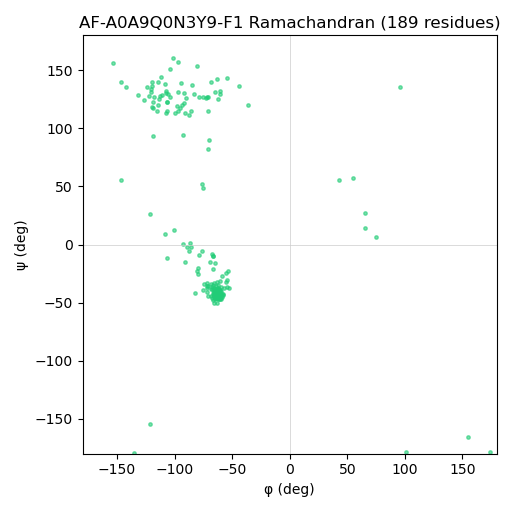18.620 1.00 83.69 97 PHE A C 1
ATOM 772 O O . PHE A 1 97 ? 26.462 7.125 -19.608 1.00 83.69 97 PHE A O 1
ATOM 779 N N . LYS A 1 98 ? 28.328 6.246 -18.707 1.00 83.81 98 LYS A N 1
ATOM 780 C CA . LYS A 1 98 ? 29.010 6.043 -19.983 1.00 83.81 98 LYS A CA 1
ATOM 781 C C . LYS A 1 98 ? 28.270 5.051 -20.885 1.00 83.81 98 LYS A C 1
ATOM 783 O O . LYS A 1 98 ? 28.151 5.308 -22.079 1.00 83.81 98 LYS A O 1
ATOM 788 N N . ALA A 1 99 ? 27.777 3.940 -20.337 1.00 82.81 99 ALA A N 1
ATOM 789 C CA . ALA A 1 99 ? 27.070 2.912 -21.102 1.00 82.81 99 ALA A CA 1
ATOM 790 C C . ALA A 1 99 ? 25.725 3.402 -21.665 1.00 82.81 99 ALA A C 1
ATOM 792 O O . ALA A 1 99 ? 25.356 3.019 -22.772 1.00 82.81 99 ALA A O 1
ATOM 793 N N . ILE A 1 100 ? 25.016 4.262 -20.930 1.00 78.62 100 ILE A N 1
ATOM 794 C CA . ILE A 1 100 ? 23.714 4.809 -21.348 1.00 78.62 100 ILE A CA 1
ATOM 795 C C . ILE A 1 100 ? 23.827 6.149 -22.093 1.00 78.62 100 ILE A C 1
ATOM 797 O O . ILE A 1 100 ? 22.810 6.719 -22.477 1.00 78.62 100 ILE A O 1
ATOM 801 N N . GLY A 1 101 ? 25.043 6.672 -22.287 1.00 80.81 101 GLY A N 1
ATOM 802 C CA . GLY A 1 101 ? 25.271 7.969 -22.931 1.00 80.81 101 GLY A CA 1
ATOM 803 C C . GLY A 1 101 ? 24.730 9.159 -22.130 1.00 80.81 101 GLY A C 1
ATOM 804 O O . GLY A 1 101 ? 24.369 10.177 -22.719 1.00 80.81 101 GLY A O 1
ATOM 805 N N . PHE A 1 102 ? 24.643 9.040 -20.802 1.00 77.44 102 PHE A N 1
ATOM 806 C CA . PHE A 1 102 ? 24.185 10.132 -19.947 1.00 77.44 102 PHE A CA 1
ATOM 807 C C . PHE A 1 102 ? 25.255 11.236 -19.904 1.00 77.44 102 PHE A C 1
ATOM 809 O O . PHE A 1 102 ? 26.410 10.943 -19.595 1.00 77.44 102 PHE A O 1
ATOM 816 N N . PRO A 1 103 ? 24.905 12.502 -20.196 1.00 73.19 103 PRO A N 1
ATOM 817 C CA . PRO A 1 103 ? 25.873 13.598 -20.277 1.00 73.19 103 PRO A CA 1
ATOM 818 C C . PRO A 1 103 ? 26.352 14.105 -18.907 1.00 73.19 103 PRO A C 1
ATOM 820 O O . PRO A 1 103 ? 27.208 14.987 -18.854 1.00 73.19 103 PRO A O 1
ATOM 823 N N . GLY A 1 104 ? 25.783 13.603 -17.808 1.00 70.25 104 GLY A N 1
ATOM 824 C CA . GLY A 1 104 ? 26.146 14.021 -16.458 1.00 70.25 104 GLY A CA 1
ATOM 825 C C . GLY A 1 104 ? 27.411 13.346 -15.936 1.00 70.25 104 GLY A C 1
ATOM 826 O O . GLY A 1 104 ? 27.755 12.228 -16.323 1.00 70.25 104 GLY A O 1
ATOM 827 N N . ASN A 1 105 ? 28.089 14.036 -15.022 1.00 72.56 105 ASN A N 1
ATOM 828 C CA . ASN A 1 105 ? 29.280 13.532 -14.349 1.00 72.56 105 ASN A CA 1
ATOM 829 C C . ASN A 1 105 ? 28.948 13.097 -12.913 1.00 72.56 105 ASN A C 1
ATOM 831 O O . ASN A 1 105 ? 28.059 13.653 -12.269 1.00 72.56 105 ASN A O 1
ATOM 835 N N . ALA A 1 106 ? 29.696 12.125 -12.400 1.00 68.75 106 ALA A N 1
ATOM 836 C CA . ALA A 1 106 ? 29.581 11.611 -11.038 1.00 68.75 106 ALA A CA 1
ATOM 837 C C . ALA A 1 106 ? 29.694 12.715 -9.960 1.00 68.75 106 ALA A C 1
ATOM 839 O O . ALA A 1 106 ? 29.039 12.632 -8.926 1.00 68.75 106 ALA A O 1
ATOM 840 N N . ASP A 1 107 ? 30.450 13.781 -10.239 1.00 72.31 107 ASP A N 1
ATOM 841 C CA . ASP A 1 107 ? 30.631 14.939 -9.347 1.00 72.31 107 ASP A CA 1
ATOM 842 C C . ASP A 1 107 ? 29.372 15.812 -9.197 1.00 72.31 107 ASP A C 1
ATOM 844 O O . ASP A 1 107 ? 29.289 16.643 -8.297 1.00 72.31 107 ASP A O 1
ATOM 848 N N . GLN A 1 108 ? 28.387 15.646 -10.084 1.00 73.50 108 GLN A N 1
ATOM 849 C CA . GLN A 1 108 ? 27.097 16.339 -10.008 1.00 73.50 108 GLN A CA 1
ATOM 850 C C . GLN A 1 108 ? 26.094 15.594 -9.114 1.00 73.50 108 GLN A C 1
ATOM 852 O O . GLN A 1 108 ? 24.972 16.061 -8.928 1.00 73.50 108 GLN A O 1
ATOM 857 N N . ILE A 1 109 ? 26.478 14.431 -8.578 1.00 79.25 109 ILE A N 1
ATOM 858 C CA . ILE A 1 109 ? 25.650 13.625 -7.686 1.00 79.25 109 ILE A CA 1
ATOM 859 C C . ILE A 1 109 ? 25.935 14.051 -6.249 1.00 79.25 109 ILE A C 1
ATOM 861 O O . ILE A 1 109 ? 27.014 13.804 -5.718 1.00 79.25 109 ILE A O 1
ATOM 865 N N . GLU A 1 110 ? 24.938 14.651 -5.604 1.00 78.62 110 GLU A N 1
ATOM 866 C CA . GLU A 1 110 ? 25.059 15.113 -4.220 1.00 78.62 110 GLU A CA 1
ATOM 867 C C . GLU A 1 110 ? 25.228 13.948 -3.233 1.00 78.62 110 GLU A C 1
ATOM 869 O O . GLU A 1 110 ? 26.036 14.026 -2.313 1.00 78.62 110 GLU A O 1
ATOM 874 N N . ASN A 1 111 ? 24.497 12.846 -3.438 1.00 78.25 111 ASN A N 1
ATOM 875 C CA . ASN A 1 111 ? 24.553 11.660 -2.586 1.00 78.25 111 ASN A CA 1
ATOM 876 C C . ASN A 1 111 ? 24.336 10.374 -3.390 1.00 78.25 111 ASN A C 1
ATOM 878 O O . ASN A 1 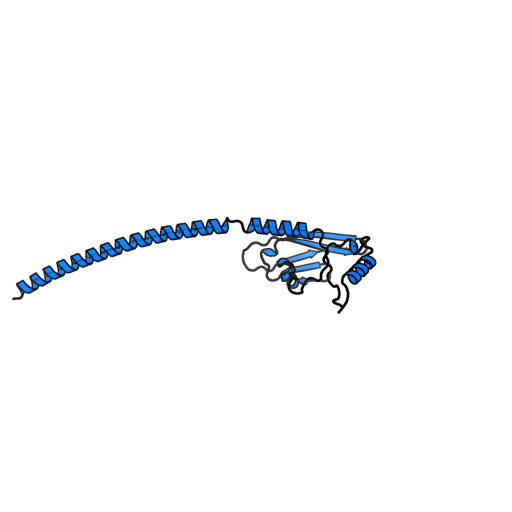111 ? 23.453 10.298 -4.241 1.00 78.25 111 ASN A O 1
ATOM 882 N N . TYR A 1 112 ? 25.098 9.329 -3.066 1.00 80.94 112 TYR A N 1
ATOM 883 C CA . TYR A 1 112 ? 24.898 7.981 -3.596 1.00 80.94 112 TYR A CA 1
ATOM 884 C C . TYR A 1 112 ? 25.176 6.938 -2.514 1.00 80.94 112 TYR A C 1
ATOM 886 O O . TYR A 1 112 ? 26.156 7.013 -1.776 1.00 80.94 112 TYR A O 1
ATOM 894 N N . PHE A 1 113 ? 24.310 5.937 -2.414 1.00 75.75 113 PHE A N 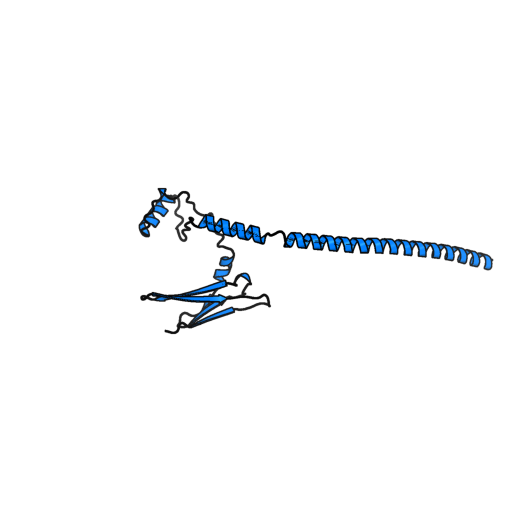1
ATOM 895 C CA . PHE A 1 113 ? 24.445 4.850 -1.449 1.00 75.75 113 PHE A CA 1
ATOM 896 C C . PHE A 1 113 ? 23.749 3.595 -1.975 1.00 75.75 113 PHE A C 1
ATOM 898 O O . PHE A 1 113 ? 22.824 3.674 -2.783 1.00 75.75 113 PHE A O 1
ATOM 905 N N . ARG A 1 114 ? 24.168 2.414 -1.505 1.00 73.19 114 ARG A N 1
ATOM 906 C CA . ARG A 1 114 ? 23.349 1.208 -1.681 1.00 73.19 114 ARG A CA 1
ATOM 907 C C . ARG A 1 114 ? 22.247 1.231 -0.641 1.00 73.19 114 ARG A C 1
ATOM 909 O O . ARG A 1 114 ? 22.531 1.348 0.552 1.00 73.19 114 ARG A O 1
ATOM 916 N N . MET A 1 115 ? 21.003 1.084 -1.082 1.00 65.94 115 MET A N 1
ATOM 917 C CA . MET A 1 115 ? 19.908 0.892 -0.143 1.00 65.94 115 MET A CA 1
ATOM 918 C C . MET A 1 115 ? 20.153 -0.390 0.668 1.00 65.94 115 MET A C 1
ATOM 920 O O . MET A 1 115 ? 20.485 -1.428 0.084 1.00 65.94 115 MET A O 1
ATOM 924 N N . PRO A 1 116 ? 20.018 -0.347 2.006 1.00 59.16 116 PRO A N 1
ATOM 925 C CA . PRO A 1 116 ? 20.133 -1.547 2.816 1.00 59.16 116 PRO A CA 1
ATOM 926 C C . PRO A 1 116 ? 19.011 -2.510 2.427 1.00 59.16 116 PRO A C 1
ATOM 928 O O . PRO A 1 116 ? 17.881 -2.083 2.186 1.00 59.16 116 PRO A O 1
ATOM 931 N N . ALA A 1 117 ? 19.299 -3.813 2.406 1.00 56.22 117 ALA A N 1
ATOM 932 C CA . ALA A 1 117 ? 18.335 -4.846 2.012 1.00 56.22 117 ALA A CA 1
ATOM 933 C C . ALA A 1 117 ? 17.003 -4.780 2.796 1.00 56.22 117 ALA A C 1
ATOM 935 O O . ALA A 1 117 ? 15.972 -5.215 2.295 1.00 56.22 117 ALA A O 1
ATOM 936 N N . SER A 1 118 ? 17.004 -4.181 3.994 1.00 49.00 118 SER A N 1
ATOM 937 C CA . SER A 1 118 ? 15.820 -3.960 4.835 1.00 49.00 118 SER A CA 1
ATOM 938 C C . SER A 1 118 ? 14.937 -2.768 4.431 1.00 49.00 118 SER A C 1
ATOM 940 O O . SER A 1 118 ? 13.771 -2.736 4.816 1.00 49.00 118 SER A O 1
ATOM 942 N N . LYS A 1 119 ? 15.451 -1.796 3.661 1.00 46.59 119 LYS A N 1
ATOM 943 C CA . LYS A 1 119 ? 14.689 -0.646 3.129 1.00 46.59 119 LYS A CA 1
ATOM 944 C C . LYS A 1 119 ? 14.281 -0.816 1.670 1.00 46.59 119 LYS A C 1
ATOM 946 O O . LYS A 1 119 ? 13.761 0.120 1.075 1.00 46.59 119 LYS A O 1
ATOM 951 N N . ASN A 1 120 ? 14.404 -2.019 1.116 1.00 45.84 120 ASN A N 1
ATOM 952 C CA . ASN A 1 120 ? 13.758 -2.363 -0.145 1.00 45.84 120 ASN A CA 1
ATOM 953 C C . ASN A 1 120 ? 12.246 -2.589 0.073 1.00 45.84 120 ASN A C 1
ATOM 955 O O . ASN A 1 120 ? 11.687 -3.603 -0.343 1.00 45.84 120 ASN A O 1
ATOM 959 N N . LYS A 1 121 ? 11.573 -1.656 0.769 1.00 45.56 121 LYS A N 1
ATOM 960 C CA . LYS A 1 121 ? 10.118 -1.537 0.710 1.00 45.56 121 LYS A CA 1
ATOM 961 C C . LYS A 1 121 ? 9.806 -0.996 -0.677 1.00 45.56 121 LYS A C 1
ATOM 963 O O . LYS A 1 121 ? 9.606 0.195 -0.886 1.00 45.56 121 LYS A O 1
ATOM 968 N N . ILE A 1 122 ? 9.786 -1.917 -1.631 1.00 48.22 122 ILE A N 1
ATOM 969 C CA . ILE A 1 122 ? 8.828 -1.883 -2.723 1.00 48.22 122 ILE A CA 1
ATOM 970 C C . ILE A 1 122 ? 7.516 -1.359 -2.102 1.00 48.22 122 ILE A C 1
ATOM 972 O O . ILE A 1 122 ? 7.091 -1.957 -1.105 1.00 48.22 122 ILE A O 1
ATOM 976 N N . PRO A 1 123 ? 6.955 -0.221 -2.571 1.00 51.09 123 PRO A N 1
ATOM 977 C CA . PRO A 1 123 ? 5.745 0.360 -1.996 1.00 51.09 123 PRO A CA 1
ATOM 978 C C . PRO A 1 123 ? 4.729 -0.744 -1.742 1.00 51.09 123 PRO A C 1
ATOM 980 O O . PRO A 1 123 ? 4.597 -1.627 -2.588 1.00 51.09 123 PRO A O 1
ATOM 983 N N . ASP A 1 124 ? 4.059 -0.742 -0.590 1.00 50.62 124 ASP A N 1
ATOM 984 C CA . ASP A 1 124 ? 3.258 -1.895 -0.156 1.00 50.62 124 ASP A CA 1
ATOM 985 C C . ASP A 1 124 ? 2.205 -2.319 -1.210 1.00 50.62 124 ASP A C 1
ATOM 987 O O . ASP A 1 124 ? 1.901 -3.504 -1.312 1.00 50.62 124 ASP A O 1
ATOM 991 N N . TYR A 1 125 ? 1.781 -1.399 -2.088 1.00 46.62 125 TYR A N 1
ATOM 992 C CA . TYR A 1 125 ? 0.993 -1.652 -3.306 1.00 46.62 125 TYR A CA 1
ATOM 993 C C . TYR A 1 125 ? 1.590 -2.717 -4.263 1.00 46.62 125 TYR A C 1
ATOM 995 O O . TYR A 1 125 ? 0.860 -3.522 -4.833 1.00 46.62 125 TYR A O 1
ATOM 1003 N N . TYR A 1 126 ? 2.911 -2.779 -4.431 1.00 47.47 126 TYR A N 1
ATOM 1004 C CA . TYR A 1 126 ? 3.594 -3.738 -5.309 1.00 47.47 1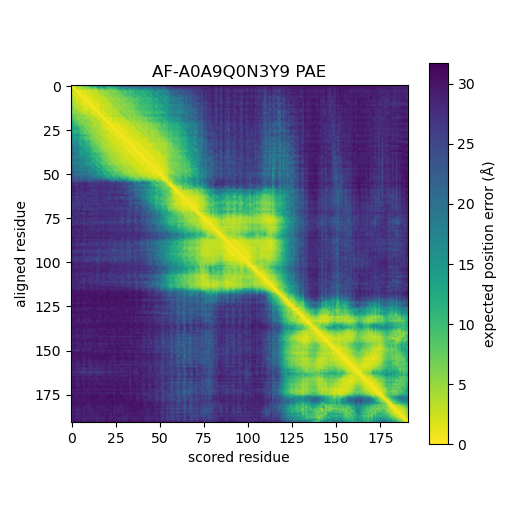26 TYR A CA 1
ATOM 1005 C C . TYR A 1 126 ? 3.919 -5.074 -4.616 1.00 47.47 126 TYR A C 1
ATOM 1007 O O . TYR A 1 126 ? 4.389 -5.998 -5.281 1.00 47.47 126 TYR A O 1
ATOM 1015 N N . LYS A 1 127 ? 3.677 -5.223 -3.302 1.00 58.69 127 LYS A N 1
ATOM 1016 C CA . LYS A 1 127 ? 3.876 -6.513 -2.606 1.00 58.69 127 LYS A CA 1
ATOM 1017 C C . LYS A 1 127 ? 2.999 -7.616 -3.184 1.00 58.69 127 LYS A C 1
ATOM 1019 O O . LYS A 1 127 ? 3.410 -8.771 -3.207 1.00 58.69 127 LYS A O 1
ATOM 1024 N N . ASP A 1 128 ? 1.825 -7.237 -3.676 1.00 61.47 128 ASP A N 1
ATOM 1025 C CA . ASP A 1 128 ? 0.862 -8.149 -4.276 1.00 61.47 128 ASP A CA 1
ATOM 1026 C C . ASP A 1 128 ? 1.079 -8.338 -5.791 1.00 61.47 128 ASP A C 1
ATOM 1028 O O . ASP A 1 128 ? 0.394 -9.150 -6.407 1.00 61.47 128 ASP A O 1
ATOM 1032 N N . ALA A 1 129 ? 2.058 -7.657 -6.406 1.00 61.59 129 ALA A N 1
ATOM 1033 C CA . ALA A 1 129 ? 2.367 -7.805 -7.831 1.00 61.59 129 ALA A CA 1
ATOM 1034 C C . ALA A 1 129 ? 2.642 -9.262 -8.272 1.00 61.59 129 ALA A C 1
ATOM 1036 O O . ALA A 1 129 ? 2.191 -9.631 -9.357 1.00 61.59 129 ALA A O 1
ATOM 1037 N N . PRO A 1 130 ? 3.290 -10.132 -7.462 1.00 66.19 130 PRO A N 1
ATOM 1038 C CA . PRO A 1 130 ? 3.444 -11.552 -7.792 1.00 66.19 130 PRO A CA 1
ATOM 1039 C C . PRO A 1 130 ? 2.124 -12.338 -7.841 1.00 66.19 130 PRO A C 1
ATOM 1041 O O . PRO A 1 130 ? 2.099 -13.458 -8.350 1.00 66.19 130 PRO A O 1
ATOM 1044 N N . HIS A 1 131 ? 1.031 -11.798 -7.291 1.00 68.69 131 HIS 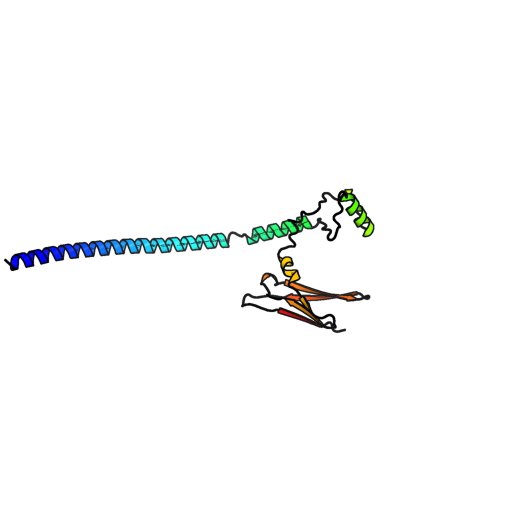A N 1
ATOM 1045 C CA . HIS A 1 131 ? -0.290 -12.417 -7.371 1.00 68.69 131 HIS A CA 1
ATOM 1046 C C . HIS A 1 131 ? -0.975 -12.149 -8.710 1.00 68.69 131 HIS A C 1
ATOM 1048 O O . HIS A 1 131 ? -1.821 -12.946 -9.110 1.00 68.69 131 HIS A O 1
ATOM 1054 N N . PHE A 1 132 ? -0.597 -11.089 -9.429 1.00 75.00 132 PHE A N 1
ATOM 1055 C CA . PHE A 1 132 ? -1.126 -10.826 -10.759 1.00 75.00 132 PHE A CA 1
ATOM 1056 C C . PHE A 1 132 ? -0.556 -11.823 -11.761 1.00 75.00 132 PHE A C 1
ATOM 1058 O O . PHE A 1 132 ? 0.656 -11.993 -11.892 1.00 75.00 132 PHE A O 1
ATOM 1065 N N . ARG A 1 133 ? -1.444 -12.488 -12.494 1.00 76.81 133 ARG A N 1
ATOM 1066 C CA . ARG A 1 133 ? -1.061 -13.502 -13.471 1.00 76.81 133 ARG A CA 1
ATOM 1067 C C . ARG A 1 133 ? -1.429 -13.025 -14.858 1.00 76.81 133 ARG A C 1
ATOM 1069 O O . ARG A 1 133 ? -2.599 -12.798 -15.160 1.00 76.81 133 ARG A O 1
ATOM 1076 N N . ARG A 1 134 ? -0.424 -12.904 -15.724 1.00 75.25 134 ARG A N 1
ATOM 1077 C CA . ARG A 1 134 ? -0.662 -12.807 -17.162 1.00 75.25 134 ARG A CA 1
ATOM 1078 C C . ARG A 1 134 ? -1.034 -14.193 -17.676 1.00 75.25 134 ARG A C 1
ATOM 1080 O O . ARG A 1 134 ? -0.301 -15.151 -17.446 1.00 75.25 134 ARG A O 1
ATOM 1087 N N . ILE A 1 135 ? -2.160 -14.292 -18.369 1.00 75.06 135 ILE A N 1
ATOM 1088 C CA . ILE A 1 135 ? -2.648 -15.526 -18.980 1.00 75.06 135 ILE A CA 1
ATOM 1089 C C . ILE A 1 135 ? -2.825 -15.292 -20.478 1.00 75.06 135 ILE A C 1
ATOM 1091 O O . ILE A 1 135 ? -3.538 -14.380 -20.894 1.00 75.06 135 ILE A O 1
ATOM 1095 N N . GLY A 1 136 ? -2.233 -16.177 -21.278 1.00 66.44 136 GLY A N 1
ATOM 1096 C CA . GLY A 1 136 ? -2.286 -16.122 -22.737 1.00 66.44 136 GLY A CA 1
ATOM 1097 C C . GLY A 1 136 ? -1.067 -15.424 -23.343 1.00 66.44 136 GLY A C 1
ATOM 1098 O O . GLY A 1 136 ? -0.638 -14.373 -22.869 1.00 66.44 136 GLY A O 1
ATOM 1099 N N . ASP A 1 137 ? -0.535 -16.041 -24.399 1.00 63.34 137 ASP A N 1
ATOM 1100 C CA . ASP A 1 137 ? 0.600 -15.563 -25.205 1.00 63.34 137 ASP A CA 1
ATOM 1101 C C . ASP A 1 137 ? 0.199 -15.396 -26.690 1.00 63.34 137 ASP A C 1
ATOM 1103 O O . ASP A 1 137 ? 1.023 -15.541 -27.588 1.00 63.34 137 ASP A O 1
ATOM 1107 N N . GLY A 1 138 ? -1.094 -15.162 -26.957 1.00 65.88 138 GLY A N 1
ATOM 1108 C CA . GLY A 1 138 ? -1.684 -15.100 -28.303 1.00 65.88 138 GLY A CA 1
ATOM 1109 C C . GLY A 1 138 ? -2.362 -13.753 -28.615 1.00 65.88 138 GLY A C 1
ATOM 1110 O O . GLY A 1 138 ? -2.019 -12.751 -27.996 1.00 65.88 138 GLY A O 1
ATOM 1111 N N . PRO A 1 139 ? -3.358 -13.700 -29.527 1.00 65.25 139 PRO A N 1
ATOM 1112 C CA . PRO A 1 139 ? -4.088 -12.460 -29.865 1.00 65.25 139 PRO A CA 1
ATOM 1113 C C . PRO A 1 139 ? -4.943 -11.911 -28.704 1.00 65.25 139 PRO A C 1
ATOM 1115 O O . PRO A 1 139 ? -5.471 -10.799 -28.754 1.00 65.25 139 PRO A O 1
ATOM 1118 N N . GLU A 1 140 ? -5.082 -12.700 -27.640 1.00 64.44 140 GLU A N 1
ATOM 1119 C CA . GLU A 1 140 ? -5.767 -12.340 -26.408 1.00 64.44 140 GLU A CA 1
ATOM 1120 C C . GLU A 1 140 ? -4.798 -12.389 -25.234 1.00 64.44 140 GLU A C 1
ATOM 1122 O O . GLU A 1 140 ? -4.237 -13.443 -24.914 1.00 64.44 140 GLU A O 1
ATOM 1127 N N . TYR A 1 141 ? -4.676 -11.252 -24.553 1.00 69.25 141 TYR A N 1
ATOM 1128 C CA . TYR A 1 141 ? -3.944 -11.132 -23.301 1.00 69.25 141 TYR A CA 1
ATOM 1129 C C . TYR A 1 141 ? -4.940 -10.955 -22.162 1.00 69.25 141 TYR A C 1
ATOM 1131 O O . TYR A 1 141 ? -5.855 -10.127 -22.226 1.00 69.25 141 TYR A O 1
ATOM 1139 N N . ARG A 1 142 ? -4.773 -11.751 -21.106 1.00 73.44 142 ARG A N 1
ATOM 1140 C CA . ARG A 1 142 ? -5.615 -11.686 -19.911 1.00 73.44 142 ARG A CA 1
ATOM 1141 C C . ARG A 1 142 ? -4.772 -11.368 -18.691 1.00 73.44 142 ARG A C 1
ATOM 1143 O O . ARG A 1 142 ? -3.702 -11.945 -18.506 1.00 73.44 142 ARG A O 1
ATOM 1150 N N . LEU A 1 143 ? -5.274 -10.463 -17.860 1.00 76.25 143 LEU A N 1
ATOM 1151 C CA . LEU A 1 143 ? -4.736 -10.203 -16.531 1.00 76.25 143 LEU A CA 1
ATOM 1152 C C . LEU A 1 143 ? -5.704 -10.801 -15.512 1.00 76.25 143 LEU A C 1
ATOM 1154 O O . LEU A 1 143 ? -6.8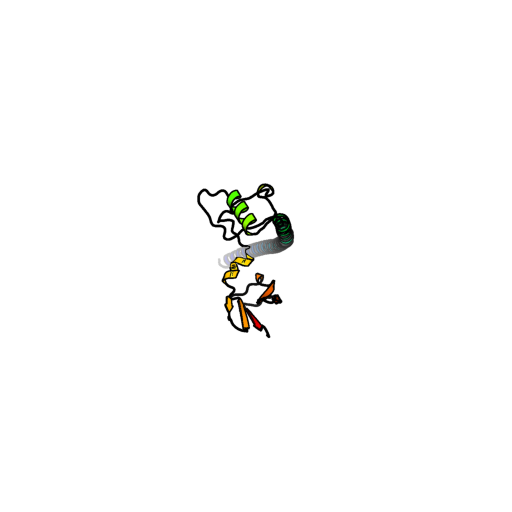58 -10.378 -15.418 1.00 76.25 143 LEU A O 1
ATOM 1158 N N . GLU A 1 144 ? -5.237 -11.805 -14.781 1.00 77.44 144 GLU A N 1
ATOM 1159 C CA . GLU A 1 144 ? -5.950 -12.389 -13.653 1.00 77.44 144 GLU A CA 1
ATOM 1160 C C . GLU A 1 144 ? -5.431 -11.772 -12.354 1.00 77.44 144 GLU A C 1
ATOM 1162 O O . GLU A 1 144 ? -4.221 -11.712 -12.114 1.00 77.44 144 GLU A O 1
ATOM 1167 N N . ILE A 1 145 ? -6.370 -11.334 -11.513 1.00 77.38 145 ILE A N 1
ATOM 1168 C CA . ILE A 1 145 ? -6.102 -10.802 -10.178 1.00 77.38 145 ILE A CA 1
ATOM 1169 C C . ILE A 1 145 ? -6.808 -11.708 -9.153 1.00 77.38 145 ILE A C 1
ATOM 1171 O O . ILE A 1 145 ? -8.001 -11.521 -8.878 1.00 77.38 145 ILE A O 1
ATOM 1175 N N . PRO A 1 146 ? -6.113 -12.722 -8.605 1.00 69.19 146 PRO A N 1
ATOM 1176 C CA . PRO A 1 146 ? -6.640 -13.578 -7.550 1.00 69.19 146 PRO A CA 1
ATOM 1177 C C . PRO A 1 146 ? -6.788 -12.783 -6.249 1.00 69.19 146 PRO A C 1
ATOM 1179 O O . PRO A 1 146 ? -5.897 -12.016 -5.894 1.00 69.19 146 PRO A O 1
ATOM 1182 N N . HIS A 1 147 ? -7.878 -13.008 -5.509 1.00 70.25 147 HIS A N 1
ATOM 1183 C CA . HIS A 1 147 ? -8.131 -12.364 -4.209 1.00 70.25 147 HIS A CA 1
ATOM 1184 C C . HIS A 1 147 ? -8.073 -10.828 -4.270 1.00 70.25 147 HIS A C 1
ATOM 1186 O O . HIS A 1 147 ? -7.293 -10.192 -3.560 1.00 70.25 147 HIS A O 1
ATOM 1192 N N . ALA A 1 148 ? -8.897 -10.231 -5.135 1.00 68.69 148 ALA A N 1
ATOM 1193 C CA . ALA A 1 148 ? -8.865 -8.794 -5.366 1.00 68.69 148 ALA A CA 1
ATOM 1194 C C . ALA A 1 148 ? -9.169 -7.991 -4.081 1.00 68.69 148 ALA A C 1
ATOM 1196 O O . ALA A 1 148 ? -10.164 -8.250 -3.399 1.00 68.69 148 ALA A O 1
ATOM 1197 N N . LYS A 1 149 ? -8.308 -7.017 -3.759 1.00 72.31 149 LYS A N 1
ATOM 1198 C CA . LYS A 1 149 ? -8.437 -6.094 -2.618 1.00 72.31 149 LYS A CA 1
ATOM 1199 C C . LYS A 1 149 ? -8.955 -4.732 -3.088 1.00 72.31 149 LYS A C 1
ATOM 1201 O O . LYS A 1 149 ? -8.822 -4.396 -4.261 1.00 72.31 149 LYS A O 1
ATOM 1206 N N . LEU A 1 150 ? -9.503 -3.930 -2.172 1.00 68.69 150 LEU A N 1
ATOM 1207 C CA . LEU A 1 150 ? -9.945 -2.558 -2.476 1.00 68.69 150 LEU A CA 1
ATOM 1208 C C . LEU A 1 150 ? -8.807 -1.699 -3.041 1.00 68.69 150 LEU A C 1
ATOM 1210 O O . LEU A 1 150 ? -9.025 -0.957 -3.998 1.00 68.69 150 LEU A O 1
ATOM 1214 N N . ASP A 1 151 ? -7.596 -1.901 -2.522 1.00 69.75 151 ASP A N 1
ATOM 1215 C CA . ASP A 1 151 ? -6.365 -1.207 -2.917 1.00 69.75 151 ASP A CA 1
ATOM 1216 C C . ASP A 1 151 ? -5.914 -1.529 -4.353 1.00 69.75 151 ASP A C 1
ATOM 1218 O O . ASP A 1 151 ? -5.014 -0.882 -4.879 1.00 69.75 151 ASP A O 1
ATOM 1222 N N . PHE A 1 152 ? -6.531 -2.519 -5.013 1.00 72.44 152 PHE A N 1
ATOM 1223 C CA . PHE A 1 152 ? -6.302 -2.805 -6.435 1.00 72.44 152 PHE A CA 1
ATOM 1224 C C . PHE A 1 152 ? -7.213 -1.967 -7.350 1.00 72.44 152 PHE A C 1
ATOM 1226 O O . PHE A 1 152 ? -7.172 -2.104 -8.570 1.00 72.44 152 PHE A O 1
ATOM 1233 N N . THR A 1 153 ? -8.048 -1.089 -6.789 1.00 74.69 153 THR A N 1
ATOM 1234 C CA . THR A 1 153 ? -8.721 -0.039 -7.560 1.00 74.69 153 THR A CA 1
ATOM 1235 C C . THR A 1 153 ? -7.673 0.889 -8.154 1.00 74.69 153 THR A C 1
ATOM 1237 O O . THR A 1 153 ? -6.848 1.449 -7.439 1.00 74.69 153 THR A O 1
ATOM 1240 N N . GLY A 1 154 ? -7.710 1.083 -9.467 1.00 74.69 154 GLY A N 1
ATOM 1241 C CA . GLY A 1 154 ? -6.710 1.896 -10.132 1.00 74.69 154 GLY A CA 1
ATOM 1242 C C . GLY A 1 154 ? -6.821 1.886 -11.644 1.00 74.69 154 GLY A C 1
ATOM 1243 O O . GLY A 1 154 ? -7.701 1.269 -12.247 1.00 74.69 154 GLY A O 1
ATOM 1244 N N . THR A 1 155 ? -5.893 2.602 -12.264 1.00 75.50 155 THR A N 1
ATOM 1245 C CA . THR A 1 155 ? -5.781 2.684 -13.715 1.00 75.50 155 THR A CA 1
ATOM 1246 C C . THR A 1 155 ? -4.740 1.686 -14.191 1.00 75.50 155 THR A C 1
ATOM 1248 O O . THR A 1 155 ? -3.552 1.817 -13.908 1.00 75.50 155 THR A O 1
ATOM 1251 N N . TYR A 1 156 ? -5.197 0.700 -14.946 1.00 77.81 156 TYR A N 1
ATOM 1252 C CA . TYR A 1 156 ? -4.372 -0.308 -15.584 1.00 77.81 156 TYR A CA 1
ATOM 1253 C C . TYR A 1 156 ? -4.059 0.134 -17.006 1.00 77.81 156 TYR A C 1
ATOM 1255 O O . TYR A 1 156 ? -4.924 0.646 -17.716 1.00 77.81 156 TYR A O 1
ATOM 1263 N N . SER A 1 157 ? -2.824 -0.076 -17.445 1.00 75.81 157 SER A N 1
ATOM 1264 C CA . SER A 1 157 ? -2.448 0.156 -18.834 1.00 75.81 157 SER A CA 1
ATOM 1265 C C . SER A 1 157 ? -1.841 -1.087 -19.444 1.00 75.81 157 SER A C 1
ATOM 1267 O O . SER A 1 157 ? -0.970 -1.710 -18.839 1.00 75.81 157 SER A O 1
ATOM 1269 N N . VAL A 1 158 ? -2.258 -1.395 -20.665 1.00 75.75 158 VAL A N 1
ATOM 1270 C CA . VAL A 1 158 ? -1.607 -2.394 -21.504 1.00 75.75 158 VAL A CA 1
ATOM 1271 C C . VAL A 1 158 ? -0.869 -1.685 -22.613 1.00 75.75 158 VAL A C 1
ATOM 1273 O O . VAL A 1 158 ? -1.401 -0.781 -23.251 1.00 75.75 158 VAL A O 1
ATOM 1276 N N . ILE A 1 159 ? 0.375 -2.097 -22.796 1.00 79.88 159 ILE A N 1
ATOM 1277 C CA . ILE A 1 159 ? 1.292 -1.548 -23.776 1.00 79.88 159 ILE A CA 1
ATOM 1278 C C . ILE A 1 159 ? 1.660 -2.693 -24.716 1.00 79.88 159 ILE A C 1
ATOM 1280 O O . ILE A 1 159 ? 2.216 -3.700 -24.278 1.00 79.88 159 ILE A O 1
ATOM 1284 N N . ALA A 1 160 ? 1.308 -2.549 -25.988 1.00 76.88 160 ALA A N 1
ATOM 1285 C CA . ALA A 1 160 ? 1.685 -3.458 -27.057 1.00 76.88 160 ALA A CA 1
ATOM 1286 C C . ALA A 1 160 ? 2.746 -2.774 -27.921 1.00 76.88 160 ALA A C 1
ATOM 1288 O O . ALA A 1 160 ? 2.513 -1.690 -28.451 1.00 76.88 160 ALA A O 1
ATOM 1289 N N . THR A 1 161 ? 3.913 -3.395 -28.060 1.00 76.50 161 THR A N 1
ATOM 1290 C CA . THR A 1 161 ? 5.028 -2.862 -28.848 1.00 76.50 161 THR A CA 1
ATOM 1291 C C . THR A 1 161 ? 5.310 -3.756 -30.049 1.00 76.50 161 THR A C 1
ATOM 1293 O O . THR A 1 161 ? 5.283 -4.983 -29.951 1.00 76.50 161 THR A O 1
ATOM 1296 N N . ASN A 1 162 ? 5.595 -3.144 -31.197 1.00 79.62 162 ASN A N 1
ATOM 1297 C CA . ASN A 1 162 ? 6.127 -3.818 -32.378 1.00 79.62 162 ASN A CA 1
ATOM 1298 C C . ASN A 1 162 ? 7.286 -2.995 -32.977 1.00 79.62 162 ASN A C 1
ATOM 1300 O O . ASN A 1 162 ? 7.654 -1.942 -32.459 1.00 79.62 162 ASN A O 1
ATOM 1304 N N . CYS A 1 163 ? 7.887 -3.463 -34.073 1.00 78.88 163 CYS A N 1
ATOM 1305 C CA . CYS A 1 163 ? 8.989 -2.758 -34.741 1.00 78.88 163 CYS A CA 1
ATOM 1306 C C . CYS A 1 163 ? 8.589 -1.423 -35.403 1.00 78.88 163 CYS A C 1
ATOM 1308 O O . CYS A 1 163 ? 9.468 -0.688 -35.848 1.00 78.88 163 CYS A O 1
ATOM 1310 N N . TYR A 1 164 ? 7.293 -1.110 -35.463 1.00 72.75 164 TYR A N 1
ATOM 1311 C CA . TYR A 1 164 ? 6.738 0.105 -36.059 1.00 72.75 164 TYR A CA 1
ATOM 1312 C C . TYR A 1 164 ? 6.238 1.118 -35.017 1.00 72.75 164 TYR A C 1
ATOM 1314 O O . TYR A 1 164 ? 5.964 2.261 -35.380 1.00 72.75 164 TYR A O 1
ATOM 1322 N N . GLY A 1 165 ? 6.128 0.739 -33.739 1.00 76.56 165 GLY A N 1
ATOM 1323 C CA . GLY A 1 165 ? 5.705 1.640 -32.672 1.00 76.56 165 GLY A CA 1
ATOM 1324 C C . GLY A 1 165 ? 5.068 0.950 -31.466 1.00 76.56 165 GLY A C 1
ATOM 1325 O O . GLY A 1 165 ? 5.158 -0.263 -31.274 1.00 76.56 165 GLY A O 1
ATOM 1326 N N . GLU A 1 166 ? 4.420 1.767 -30.638 1.00 85.62 166 GLU A N 1
ATOM 1327 C CA . GLU A 1 166 ? 3.740 1.364 -29.409 1.00 85.62 166 GLU A CA 1
ATOM 1328 C C . GLU A 1 166 ? 2.252 1.727 -29.485 1.00 85.62 166 GLU A C 1
ATOM 1330 O O . GLU A 1 166 ? 1.892 2.848 -29.845 1.00 85.62 166 GLU A O 1
ATOM 1335 N N . ALA A 1 167 ? 1.388 0.790 -29.104 1.00 77.38 167 ALA A N 1
ATOM 1336 C CA . ALA A 1 167 ? -0.028 1.014 -28.867 1.00 77.38 167 ALA A CA 1
ATOM 1337 C C . ALA A 1 167 ? -0.328 0.839 -27.374 1.00 77.38 167 ALA A C 1
ATOM 1339 O O . ALA A 1 167 ? 0.006 -0.185 -26.776 1.00 77.38 167 ALA A O 1
ATOM 1340 N N . LYS A 1 168 ? -0.987 1.830 -26.768 1.00 80.44 168 LYS A N 1
ATOM 1341 C CA . LYS A 1 168 ? -1.332 1.827 -25.344 1.00 80.44 168 LYS A CA 1
ATOM 1342 C C . LYS A 1 168 ? -2.842 1.868 -25.150 1.00 80.44 168 LYS A C 1
ATOM 1344 O O . LYS A 1 168 ? -3.510 2.774 -25.640 1.00 80.44 168 LYS A O 1
ATOM 1349 N N . ALA A 1 169 ? -3.363 0.926 -24.375 1.00 73.38 169 ALA A N 1
ATOM 1350 C CA . ALA A 1 169 ? -4.735 0.921 -23.888 1.00 73.38 169 ALA A CA 1
ATOM 1351 C C . ALA A 1 169 ? -4.744 1.224 -22.387 1.00 73.38 169 ALA A C 1
ATOM 1353 O O . ALA A 1 169 ? -3.905 0.714 -21.644 1.00 73.38 169 ALA A O 1
ATOM 1354 N N . ILE A 1 170 ? -5.685 2.053 -21.936 1.00 73.50 170 ILE A N 1
ATOM 1355 C CA . ILE A 1 170 ? -5.846 2.434 -20.530 1.00 73.50 170 ILE A CA 1
ATOM 1356 C C . ILE A 1 170 ? -7.245 2.018 -20.079 1.00 73.50 170 ILE A C 1
ATOM 1358 O O . ILE A 1 170 ? -8.225 2.296 -20.765 1.00 73.50 170 ILE A O 1
ATOM 1362 N N . ILE A 1 171 ? -7.332 1.346 -18.935 1.00 76.94 171 ILE A N 1
ATOM 1363 C CA . ILE A 1 171 ? -8.566 0.813 -18.360 1.00 76.94 171 ILE A CA 1
ATOM 1364 C C . ILE A 1 171 ? -8.618 1.223 -16.891 1.00 76.94 171 ILE A C 1
ATOM 1366 O O . ILE A 1 171 ? -7.678 0.978 -16.139 1.00 76.94 171 ILE A O 1
ATOM 1370 N N . SER A 1 172 ? -9.726 1.817 -16.463 1.00 73.19 172 SER A N 1
ATOM 1371 C CA . SER A 1 172 ? -9.970 2.103 -15.048 1.00 73.19 172 SER A CA 1
ATOM 1372 C C . SER A 1 172 ? -10.734 0.944 -14.414 1.00 73.19 172 SER A C 1
ATOM 1374 O O . SER A 1 172 ? -11.827 0.600 -14.860 1.00 73.19 172 SER A O 1
ATOM 1376 N N . LEU A 1 173 ? -10.154 0.341 -13.379 1.00 75.94 173 LEU A N 1
ATOM 1377 C CA . LEU A 1 173 ? -10.780 -0.698 -12.570 1.00 75.94 173 LEU A CA 1
ATOM 1378 C C . LEU A 1 173 ? -11.181 -0.104 -11.222 1.00 75.94 173 LEU A C 1
ATOM 1380 O O . LEU A 1 173 ? -10.350 0.490 -10.539 1.00 75.94 173 LEU A O 1
ATOM 1384 N N . GLN A 1 174 ? -12.432 -0.312 -10.819 1.00 74.50 174 GLN A N 1
ATOM 1385 C CA . GLN A 1 174 ? -12.934 0.118 -9.519 1.00 74.50 174 GLN A CA 1
ATOM 1386 C C . GLN A 1 174 ? -13.566 -1.057 -8.778 1.00 74.50 174 GLN A C 1
ATOM 1388 O O . GLN A 1 174 ? -14.449 -1.733 -9.306 1.00 74.50 174 GLN A O 1
ATOM 1393 N N . ILE A 1 175 ? -13.086 -1.315 -7.563 1.00 70.44 175 ILE A N 1
ATOM 1394 C CA . ILE A 1 175 ? -13.501 -2.444 -6.729 1.00 70.44 175 ILE A CA 1
ATOM 1395 C C . ILE A 1 175 ? -14.289 -1.893 -5.545 1.00 70.44 175 ILE A C 1
ATOM 1397 O O . ILE A 1 175 ? -13.832 -0.999 -4.838 1.00 70.44 175 ILE A O 1
ATOM 1401 N N . TYR A 1 176 ? -15.477 -2.446 -5.315 1.00 67.69 176 TYR A N 1
ATOM 1402 C CA . TYR A 1 176 ? -16.346 -2.066 -4.203 1.00 67.69 176 TYR A CA 1
ATOM 1403 C C . TYR A 1 176 ? -16.438 -3.206 -3.187 1.00 67.69 176 TYR A C 1
ATOM 1405 O O . TYR A 1 176 ? -16.465 -4.379 -3.555 1.00 67.69 176 TYR A O 1
ATOM 1413 N N . ALA A 1 177 ? -16.512 -2.870 -1.897 1.00 56.97 177 ALA A N 1
ATOM 1414 C CA . ALA A 1 177 ? -16.575 -3.842 -0.808 1.00 56.97 177 ALA A CA 1
ATOM 1415 C C . ALA A 1 177 ? -17.932 -4.569 -0.796 1.00 56.97 177 ALA A C 1
ATOM 1417 O O . ALA A 1 177 ? -18.890 -4.118 -0.171 1.00 56.97 177 ALA A O 1
ATOM 1418 N N . LYS A 1 178 ? -18.041 -5.696 -1.505 1.00 50.88 178 LYS A N 1
ATOM 1419 C CA . LYS A 1 178 ? -19.220 -6.573 -1.439 1.00 50.88 178 LYS A CA 1
ATOM 1420 C C . LYS A 1 178 ? -18.865 -8.061 -1.607 1.00 50.88 178 LYS A C 1
ATOM 1422 O O . LYS A 1 178 ? -19.426 -8.741 -2.454 1.00 50.88 178 LYS A O 1
ATOM 1427 N N . GLY A 1 179 ? -17.954 -8.576 -0.777 1.00 52.16 179 GLY A N 1
ATOM 1428 C CA . GLY A 1 179 ? -17.567 -10.000 -0.750 1.00 52.16 179 GLY A CA 1
ATOM 1429 C C . GLY A 1 179 ? -16.242 -10.315 -1.459 1.00 52.16 179 GLY A C 1
ATOM 1430 O O . GLY A 1 179 ? -15.549 -9.412 -1.913 1.00 52.16 179 GLY A O 1
ATOM 1431 N N . MET A 1 180 ? -15.852 -11.597 -1.494 1.00 46.31 180 MET A N 1
ATOM 1432 C CA . MET A 1 180 ? -14.650 -12.063 -2.204 1.00 46.31 180 MET A CA 1
ATOM 1433 C C . MET A 1 180 ? -14.878 -12.035 -3.719 1.00 46.31 180 MET A C 1
ATOM 1435 O O . MET A 1 180 ? -15.812 -12.670 -4.208 1.00 46.31 180 MET A O 1
ATOM 1439 N N . PHE A 1 181 ? -13.992 -11.365 -4.458 1.00 54.50 181 PHE A N 1
ATOM 1440 C CA . PHE A 1 181 ? -14.068 -11.261 -5.915 1.00 54.50 181 PHE A CA 1
ATOM 1441 C C . PHE A 1 181 ? -12.831 -11.851 -6.599 1.00 54.50 181 PHE A C 1
ATOM 1443 O O . PHE A 1 181 ? -11.696 -11.646 -6.161 1.00 54.50 181 PHE A O 1
ATOM 1450 N N . PHE A 1 182 ? -13.070 -12.545 -7.711 1.00 49.34 182 PHE A N 1
ATOM 1451 C CA . PHE A 1 182 ? -12.069 -12.847 -8.731 1.00 49.34 182 PHE A CA 1
ATOM 1452 C C . PHE A 1 182 ? -12.327 -11.918 -9.913 1.00 49.34 182 PHE A C 1
ATOM 1454 O O . PHE A 1 182 ? -13.459 -11.845 -10.395 1.00 49.34 182 PHE A O 1
ATOM 1461 N N . ILE A 1 183 ? -11.301 -11.193 -10.359 1.00 57.66 183 ILE A N 1
ATOM 1462 C CA . ILE A 1 183 ? -11.418 -10.251 -11.475 1.00 57.66 183 ILE A CA 1
ATOM 1463 C C . ILE A 1 183 ? -10.579 -10.776 -12.635 1.00 57.66 183 ILE A C 1
ATOM 1465 O O . ILE A 1 183 ? -9.383 -11.038 -12.486 1.00 57.66 183 ILE A O 1
ATOM 1469 N N . LEU A 1 184 ? -11.228 -10.916 -13.791 1.00 50.03 184 LEU A N 1
ATOM 1470 C CA . LEU A 1 184 ? -10.594 -11.263 -15.055 1.00 50.03 184 LEU A CA 1
ATOM 1471 C C . LEU A 1 184 ? -10.745 -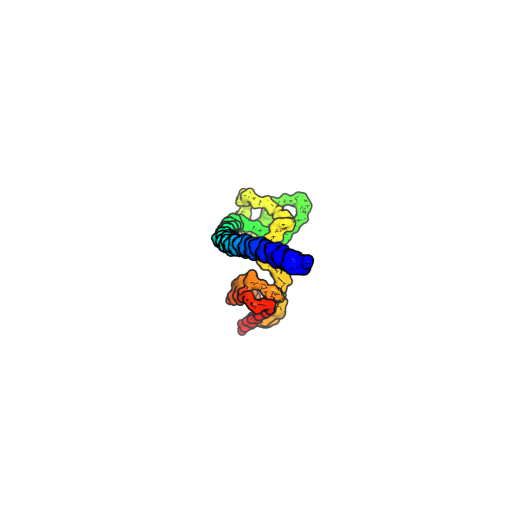10.086 -16.014 1.00 50.03 184 LEU A C 1
ATOM 1473 O O . LEU A 1 184 ? -11.857 -9.756 -16.424 1.00 50.03 184 LEU A O 1
ATOM 1477 N N . ILE A 1 185 ? -9.625 -9.476 -16.392 1.00 59.91 185 ILE A N 1
ATOM 1478 C CA . ILE A 1 185 ? -9.597 -8.462 -17.445 1.00 59.91 185 ILE A CA 1
ATOM 1479 C C . ILE A 1 185 ? -9.165 -9.159 -18.735 1.00 59.91 185 ILE A C 1
ATOM 1481 O O . ILE A 1 185 ? -8.072 -9.726 -18.802 1.00 59.91 185 ILE A O 1
ATOM 1485 N N . VAL A 1 186 ? -10.032 -9.137 -19.751 1.00 50.12 186 VAL A N 1
ATOM 1486 C CA . VAL A 1 186 ? -9.759 -9.698 -21.083 1.00 50.12 186 VAL A CA 1
ATOM 1487 C C . VAL A 1 186 ? -9.528 -8.558 -22.058 1.00 50.12 186 VAL A C 1
ATOM 1489 O O . VAL A 1 186 ? -10.400 -7.710 -22.234 1.00 50.12 186 VAL A O 1
ATOM 1492 N N . ILE A 1 187 ? -8.363 -8.549 -22.703 1.00 55.22 187 ILE A N 1
ATOM 1493 C CA . ILE A 1 187 ? -8.013 -7.553 -23.713 1.00 55.22 187 ILE A CA 1
ATOM 1494 C C . ILE A 1 187 ? -7.758 -8.288 -25.023 1.00 55.22 187 ILE A C 1
ATOM 1496 O O . ILE A 1 187 ? -6.862 -9.127 -25.128 1.00 55.22 187 ILE A O 1
ATOM 1500 N N . ARG A 1 188 ? -8.582 -7.965 -26.022 1.00 45.22 188 ARG A N 1
ATOM 1501 C CA . ARG A 1 188 ? -8.398 -8.384 -27.411 1.00 45.22 188 ARG A CA 1
ATOM 1502 C C . ARG A 1 188 ? -7.634 -7.300 -28.145 1.00 45.22 188 ARG A C 1
ATOM 1504 O O . ARG A 1 188 ? -8.117 -6.172 -28.231 1.00 45.22 188 ARG A O 1
ATOM 1511 N N . ILE A 1 189 ? -6.469 -7.652 -28.673 1.00 50.09 189 ILE A N 1
ATOM 1512 C CA . ILE A 1 189 ? -5.783 -6.813 -29.650 1.00 50.09 189 ILE A CA 1
ATOM 1513 C C . ILE A 1 189 ? -6.349 -7.231 -31.006 1.00 50.09 189 ILE A C 1
ATOM 1515 O O . ILE A 1 189 ? -6.187 -8.375 -31.420 1.00 50.09 189 ILE A O 1
ATOM 1519 N N . ILE A 1 190 ? -7.110 -6.337 -31.632 1.00 48.31 190 ILE A N 1
ATOM 1520 C CA . ILE A 1 190 ? -7.605 -6.531 -32.996 1.00 48.31 190 ILE A CA 1
ATOM 1521 C C . ILE A 1 190 ? -6.482 -6.030 -33.908 1.00 48.31 190 ILE A C 1
ATOM 1523 O O . ILE A 1 190 ? -6.128 -4.854 -33.813 1.00 48.31 190 ILE A O 1
ATOM 1527 N N . GLU A 1 191 ? -5.879 -6.932 -34.685 1.00 47.78 191 GLU A N 1
ATOM 1528 C CA . GLU A 1 191 ? -4.906 -6.590 -35.739 1.00 47.78 191 GLU A CA 1
ATOM 1529 C C . GLU A 1 191 ? -5.557 -5.816 -36.891 1.00 47.78 191 GLU A C 1
ATOM 1531 O O . GLU A 1 191 ? -6.719 -6.135 -37.245 1.00 47.78 191 GLU A O 1
#